Protein AF-A0AA39HJ35-F1 (afdb_monomer)

pLDDT: mean 76.85, std 18.51, range [33.5, 95.75]

Mean predicted aligned error: 12.18 Å

Structure (mmCIF, N/CA/C/O backbone):
data_AF-A0AA39HJ35-F1
#
_entry.id   AF-A0AA39HJ35-F1
#
loop_
_atom_site.group_PDB
_atom_site.id
_atom_site.type_symbol
_atom_site.label_atom_id
_atom_site.label_alt_id
_atom_site.label_comp_id
_atom_site.label_asym_id
_atom_site.label_entity_id
_atom_site.label_seq_id
_atom_site.pdbx_PDB_ins_code
_atom_site.Cartn_x
_atom_site.Cartn_y
_atom_site.Cartn_z
_atom_site.occupancy
_atom_site.B_iso_or_equiv
_atom_site.auth_seq_id
_atom_site.auth_comp_id
_atom_site.auth_asym_id
_atom_site.auth_atom_id
_atom_site.pdbx_PDB_model_num
ATOM 1 N N . MET A 1 1 ? 19.925 15.808 4.173 1.00 46.12 1 MET A N 1
ATOM 2 C CA . MET A 1 1 ? 20.256 14.736 5.146 1.00 46.12 1 MET A CA 1
ATOM 3 C C . MET A 1 1 ? 19.415 14.783 6.433 1.00 46.12 1 MET A C 1
ATOM 5 O O . MET A 1 1 ? 19.258 13.739 7.044 1.00 46.12 1 MET A O 1
ATOM 9 N N . GLY A 1 2 ? 18.834 15.927 6.838 1.00 57.28 2 GLY A N 1
ATOM 10 C CA . GLY A 1 2 ? 18.013 16.017 8.064 1.00 57.28 2 GLY A CA 1
ATOM 11 C C . GLY A 1 2 ? 16.604 15.412 7.968 1.00 57.28 2 GLY A C 1
ATOM 12 O O . GLY A 1 2 ? 16.204 14.682 8.863 1.00 57.28 2 GLY A O 1
ATOM 13 N N . ILE A 1 3 ? 15.878 15.644 6.868 1.00 60.03 3 ILE A N 1
ATOM 14 C CA . ILE A 1 3 ? 14.466 15.223 6.732 1.00 60.03 3 ILE A CA 1
ATOM 15 C C . ILE A 1 3 ? 14.317 13.692 6.699 1.00 60.03 3 ILE A C 1
ATOM 17 O O . ILE A 1 3 ? 13.480 13.158 7.416 1.00 60.03 3 ILE A O 1
ATOM 21 N N . LYS A 1 4 ? 15.189 12.981 5.963 1.00 59.91 4 LYS A N 1
ATOM 22 C CA . LYS A 1 4 ? 15.180 11.504 5.897 1.00 59.91 4 LYS A CA 1
ATOM 23 C C . LYS A 1 4 ? 15.330 10.856 7.277 1.00 59.91 4 LYS A C 1
ATOM 25 O O . LYS A 1 4 ? 14.633 9.905 7.600 1.00 59.91 4 LYS A O 1
ATOM 30 N N . ARG A 1 5 ? 16.249 11.381 8.102 1.00 65.38 5 ARG A N 1
ATOM 31 C CA . ARG A 1 5 ? 16.494 10.865 9.456 1.00 65.38 5 ARG A CA 1
ATOM 32 C C . ARG A 1 5 ? 15.286 11.110 10.358 1.00 65.38 5 ARG A C 1
ATOM 34 O O . ARG A 1 5 ? 14.858 10.181 11.024 1.00 65.38 5 ARG A O 1
ATOM 41 N N . VAL A 1 6 ? 14.728 12.320 10.330 1.00 66.88 6 VAL A N 1
ATOM 42 C CA . VAL A 1 6 ? 13.552 12.676 11.139 1.00 66.88 6 VAL A CA 1
ATOM 43 C C . VAL A 1 6 ? 12.340 11.826 10.758 1.00 66.88 6 VAL A C 1
ATOM 45 O O . VAL A 1 6 ? 11.637 11.347 11.636 1.00 66.88 6 VAL A O 1
ATOM 48 N N . LEU A 1 7 ? 12.105 11.585 9.466 1.00 66.44 7 LEU A N 1
ATOM 49 C CA . LEU A 1 7 ? 10.984 10.752 9.023 1.00 66.44 7 LEU A CA 1
ATOM 50 C C . LEU A 1 7 ? 11.181 9.273 9.367 1.00 66.44 7 LEU A C 1
ATOM 52 O O . LEU A 1 7 ? 10.234 8.641 9.818 1.00 66.44 7 LEU A O 1
ATOM 56 N N . ASN A 1 8 ? 12.400 8.739 9.256 1.00 69.50 8 ASN A N 1
ATOM 57 C CA . ASN A 1 8 ? 12.695 7.384 9.731 1.00 69.50 8 ASN A CA 1
ATOM 58 C C . ASN A 1 8 ? 12.525 7.252 11.252 1.00 69.50 8 ASN A C 1
ATOM 60 O O . ASN A 1 8 ? 12.013 6.238 11.715 1.00 69.50 8 ASN A O 1
ATOM 64 N N . GLU A 1 9 ? 12.916 8.269 12.025 1.00 73.50 9 GLU A N 1
ATOM 65 C CA . GLU A 1 9 ? 12.659 8.316 13.469 1.00 73.50 9 GLU A CA 1
ATOM 66 C C . GLU A 1 9 ? 11.153 8.350 13.760 1.00 73.50 9 GLU A C 1
ATOM 68 O O . GLU A 1 9 ? 10.692 7.607 14.617 1.00 73.50 9 GLU A O 1
ATOM 73 N N . ILE A 1 10 ? 10.367 9.135 13.015 1.00 73.56 10 ILE A N 1
ATOM 74 C CA . ILE A 1 10 ? 8.903 9.182 13.162 1.00 73.56 10 ILE A CA 1
ATOM 75 C C . ILE A 1 10 ? 8.267 7.830 12.824 1.00 73.56 10 ILE A C 1
ATOM 77 O O . ILE A 1 10 ? 7.435 7.352 13.590 1.00 73.56 10 ILE A O 1
ATOM 81 N N . THR A 1 11 ? 8.658 7.188 11.721 1.00 79.19 11 THR A N 1
ATOM 82 C CA . THR A 1 11 ? 8.153 5.855 11.361 1.00 79.19 11 THR A CA 1
ATOM 83 C C . THR A 1 11 ? 8.523 4.820 12.423 1.00 79.19 11 THR A C 1
ATOM 85 O O . THR A 1 11 ? 7.672 4.017 12.796 1.00 79.19 11 THR A O 1
ATOM 88 N N . GLY A 1 12 ? 9.743 4.878 12.969 1.00 79.06 12 GLY A N 1
ATOM 89 C CA . GLY A 1 12 ? 10.160 4.042 14.097 1.00 79.06 12 GLY A CA 1
ATOM 90 C C . GLY A 1 12 ? 9.299 4.271 15.340 1.00 79.06 12 GLY A C 1
ATOM 91 O O . GLY A 1 12 ? 8.754 3.321 15.889 1.00 79.06 12 GLY A O 1
ATOM 92 N N . LEU A 1 13 ? 9.071 5.533 15.718 1.00 82.50 13 LEU A N 1
ATOM 93 C CA . LEU A 1 13 ? 8.209 5.893 16.848 1.00 82.50 13 LEU A CA 1
ATOM 94 C C . LEU A 1 13 ? 6.769 5.396 16.664 1.00 82.50 13 LEU A C 1
ATOM 96 O O . LEU A 1 13 ? 6.171 4.899 17.615 1.00 82.50 13 LEU A O 1
ATOM 100 N N . ILE A 1 14 ? 6.205 5.511 15.456 1.00 84.50 14 ILE A N 1
ATOM 101 C CA . ILE A 1 14 ? 4.858 5.003 15.145 1.00 84.50 14 ILE A CA 1
ATOM 102 C C . ILE A 1 14 ? 4.819 3.474 15.240 1.00 84.50 14 ILE A C 1
ATOM 104 O O . ILE A 1 14 ? 3.832 2.921 15.725 1.00 84.50 14 ILE A O 1
ATOM 108 N N . ASN A 1 15 ? 5.868 2.796 14.774 1.00 83.69 15 ASN A N 1
ATOM 109 C CA . ASN A 1 15 ? 5.954 1.340 14.805 1.00 83.69 15 ASN A CA 1
ATOM 110 C C . ASN A 1 15 ? 6.077 0.798 16.237 1.00 83.69 15 ASN A C 1
ATOM 112 O O . ASN A 1 15 ? 5.429 -0.188 16.574 1.00 83.69 15 ASN A O 1
ATOM 116 N N . ASP A 1 16 ? 6.843 1.485 17.086 1.00 83.75 16 ASP A N 1
ATOM 117 C CA . ASP A 1 16 ? 7.037 1.127 18.496 1.00 83.75 16 ASP A CA 1
ATOM 118 C C . ASP A 1 16 ? 5.848 1.542 19.387 1.00 83.75 16 ASP A C 1
ATOM 120 O O . ASP A 1 16 ? 5.785 1.165 20.558 1.00 83.75 16 ASP A O 1
ATOM 124 N N . SER A 1 17 ? 4.893 2.310 18.846 1.00 86.25 17 SER A N 1
ATOM 125 C CA . SER A 1 17 ? 3.705 2.762 19.575 1.00 86.25 17 SER A CA 1
ATOM 126 C C . SER A 1 17 ? 2.709 1.624 19.799 1.00 86.25 17 SER A C 1
ATOM 128 O O . SER A 1 17 ? 2.310 0.909 18.874 1.00 86.25 17 SER A O 1
ATOM 130 N N . THR A 1 18 ? 2.209 1.525 21.026 1.00 88.12 18 THR A N 1
ATOM 131 C CA . THR A 1 18 ? 1.092 0.647 21.388 1.00 88.12 18 THR A CA 1
ATOM 132 C C . THR A 1 18 ? -0.206 1.052 20.668 1.00 88.12 18 THR A C 1
ATOM 134 O O . THR A 1 18 ? -0.361 2.207 20.255 1.00 88.12 18 THR A O 1
ATOM 137 N N . PRO A 1 19 ? -1.198 0.148 20.540 1.00 87.75 19 PRO A N 1
ATOM 138 C CA . PRO A 1 19 ? -2.502 0.500 19.971 1.00 87.75 19 PRO A CA 1
ATOM 139 C C . PRO A 1 19 ? -3.173 1.697 20.672 1.00 87.75 19 PRO A C 1
ATOM 141 O O . PRO A 1 19 ? -3.753 2.565 20.019 1.00 87.75 19 PRO A O 1
ATOM 144 N N . GLU A 1 20 ? -3.045 1.803 21.997 1.00 89.12 20 GLU A N 1
ATOM 145 C CA . GLU A 1 20 ? -3.576 2.941 22.757 1.00 89.12 20 GLU A CA 1
ATOM 146 C C . GLU A 1 20 ? -2.881 4.255 22.377 1.00 89.12 20 GLU A C 1
ATOM 148 O O . GLU A 1 20 ? -3.544 5.268 22.146 1.00 89.12 20 GLU A O 1
ATOM 153 N N . GLU A 1 21 ? -1.555 4.259 22.244 1.00 91.25 21 GLU A N 1
ATOM 154 C CA . GLU A 1 21 ? -0.804 5.436 21.794 1.00 91.25 21 GLU A CA 1
ATOM 155 C C . GLU A 1 21 ? -1.168 5.826 20.359 1.00 91.25 21 GLU A C 1
ATOM 157 O O . GLU A 1 21 ? -1.312 7.012 20.062 1.00 91.25 21 GLU A O 1
ATOM 162 N N . LYS A 1 22 ? -1.424 4.856 19.475 1.00 91.00 22 LYS A N 1
ATOM 163 C CA . LYS A 1 22 ? -1.886 5.123 18.104 1.00 91.00 22 LYS A CA 1
ATOM 164 C C . LYS A 1 22 ? -3.247 5.814 18.059 1.00 91.00 22 LYS A C 1
ATOM 166 O O . LYS A 1 22 ? -3.446 6.694 17.219 1.00 91.00 22 LYS A O 1
ATOM 171 N N . LEU A 1 23 ? -4.157 5.493 18.979 1.00 92.06 23 LEU A N 1
ATOM 172 C CA . LEU A 1 23 ? -5.408 6.244 19.134 1.00 92.06 23 LEU A CA 1
ATOM 173 C C . LEU A 1 23 ? -5.141 7.697 19.547 1.00 92.06 23 LEU A C 1
ATOM 175 O O . LEU A 1 23 ? -5.703 8.612 18.951 1.00 92.06 23 LEU A O 1
ATOM 179 N N . HIS A 1 24 ? -4.206 7.934 20.471 1.00 93.00 24 HIS A N 1
ATOM 180 C CA . HIS A 1 24 ? -3.805 9.297 20.833 1.00 93.00 24 HIS A CA 1
ATOM 181 C C . HIS A 1 24 ? -3.169 10.046 19.649 1.00 93.00 24 HIS A C 1
ATOM 183 O O . HIS A 1 24 ? -3.432 11.235 19.458 1.00 93.00 24 HIS A O 1
ATOM 189 N N . LEU A 1 25 ? -2.358 9.373 18.825 1.00 92.19 25 LEU A N 1
ATOM 190 C CA . LEU A 1 25 ? -1.803 9.950 17.595 1.00 92.19 25 LEU A CA 1
ATOM 191 C C . LEU A 1 25 ? -2.913 10.314 16.598 1.00 92.19 25 LEU A C 1
ATOM 193 O O . LEU A 1 25 ? -2.875 11.392 15.997 1.00 92.19 25 LEU A O 1
ATOM 197 N N . HIS A 1 26 ? -3.926 9.458 16.450 1.00 93.00 26 HIS A N 1
ATOM 198 C CA . HIS A 1 26 ? -5.112 9.757 15.651 1.00 93.00 26 HIS A CA 1
ATOM 199 C C . HIS A 1 26 ? -5.868 10.983 16.186 1.00 93.00 26 HIS A C 1
ATOM 201 O O . HIS A 1 26 ? -6.172 11.889 15.408 1.00 93.00 26 HIS A O 1
ATOM 207 N N . ASP A 1 27 ? -6.088 11.078 17.498 1.00 93.56 27 ASP A N 1
ATOM 208 C CA . ASP A 1 27 ? -6.760 12.225 18.127 1.00 93.56 27 ASP A CA 1
ATOM 209 C C . ASP A 1 27 ? -5.970 13.530 17.946 1.00 93.56 27 ASP A C 1
ATOM 211 O O . ASP A 1 27 ? -6.536 14.618 17.815 1.00 93.56 27 ASP A O 1
ATOM 215 N N . ARG A 1 28 ? -4.639 13.428 17.851 1.00 93.69 28 ARG A N 1
ATOM 216 C CA . ARG A 1 28 ? -3.730 14.527 17.486 1.00 93.69 28 ARG A CA 1
ATOM 217 C C . ARG A 1 28 ? -3.655 14.791 15.978 1.00 93.69 28 ARG A C 1
ATOM 219 O O . ARG A 1 28 ? -2.853 15.619 15.553 1.00 93.69 28 ARG A O 1
ATOM 226 N N . ARG A 1 29 ? -4.512 14.146 15.180 1.00 93.44 29 ARG A N 1
ATOM 227 C CA . ARG A 1 29 ? -4.628 14.261 13.716 1.00 93.44 29 ARG A CA 1
ATOM 228 C C . ARG A 1 29 ? -3.417 13.762 12.925 1.00 93.44 29 ARG A C 1
ATOM 230 O O . ARG A 1 29 ? -3.316 14.073 11.742 1.00 93.44 29 ARG A O 1
ATOM 237 N N . VAL A 1 30 ? -2.532 12.961 13.521 1.00 91.69 30 VAL A N 1
ATOM 238 C CA . VAL A 1 30 ? -1.341 12.437 12.825 1.00 91.69 30 VAL A CA 1
ATOM 239 C C . VAL A 1 30 ? -1.742 11.588 11.620 1.00 91.69 30 VAL A C 1
ATOM 241 O O . VAL A 1 30 ? -1.240 11.818 10.527 1.00 91.69 30 VAL A O 1
ATOM 244 N N . LEU A 1 31 ? -2.706 10.675 11.783 1.00 93.75 31 LEU A N 1
ATOM 245 C CA . LEU A 1 31 ? -3.190 9.843 10.676 1.00 93.75 31 LEU A CA 1
ATOM 246 C C . LEU A 1 31 ? -3.790 10.677 9.536 1.00 93.75 31 LEU A C 1
ATOM 248 O O . LEU A 1 31 ? -3.521 10.408 8.371 1.00 93.75 31 LEU A O 1
ATOM 252 N N . VAL A 1 32 ? -4.566 11.711 9.874 1.00 94.31 32 VAL A N 1
ATOM 253 C CA . VAL A 1 32 ? -5.156 12.623 8.882 1.00 94.31 32 VAL A CA 1
ATOM 254 C C . VAL A 1 32 ? -4.053 13.322 8.087 1.00 94.31 32 VAL A C 1
ATOM 256 O O . VAL A 1 32 ? -4.106 13.332 6.865 1.00 94.31 32 VAL A O 1
ATOM 259 N N . LEU A 1 33 ? -3.014 13.822 8.765 1.00 93.69 33 LEU A N 1
ATOM 260 C CA . LEU A 1 33 ? -1.867 14.451 8.106 1.00 93.69 33 LEU A CA 1
ATOM 261 C C . LEU A 1 33 ? -1.114 13.478 7.188 1.00 93.69 33 LEU A C 1
ATOM 263 O O . LEU A 1 33 ? -0.728 13.872 6.093 1.00 93.69 33 LEU A O 1
ATOM 267 N N . LEU A 1 34 ? -0.926 12.217 7.594 1.00 93.44 34 LEU A N 1
ATOM 268 C CA . LEU A 1 34 ? -0.321 11.197 6.726 1.00 93.44 34 LEU A CA 1
ATOM 269 C C . LEU A 1 34 ? -1.163 10.984 5.460 1.00 93.44 34 LEU A C 1
ATOM 271 O O . LEU A 1 34 ? -0.631 10.992 4.354 1.00 93.44 34 LEU A O 1
ATOM 275 N N . CYS A 1 35 ? -2.481 10.844 5.606 1.00 94.06 35 CYS A N 1
ATOM 276 C CA . CYS A 1 35 ? -3.399 10.683 4.481 1.00 94.06 35 CYS A CA 1
ATOM 277 C C . CYS A 1 35 ? -3.417 11.903 3.541 1.00 94.06 35 CYS A C 1
ATOM 279 O O . CYS A 1 35 ? -3.436 11.724 2.320 1.00 94.06 35 CYS A O 1
ATOM 281 N N . ASP A 1 36 ? -3.365 13.120 4.086 1.00 92.94 36 ASP A N 1
ATOM 282 C CA . ASP A 1 36 ? -3.286 14.361 3.308 1.00 92.94 36 ASP A CA 1
ATOM 283 C C . ASP A 1 36 ? -1.957 14.440 2.533 1.00 92.94 36 ASP A C 1
ATOM 285 O O . ASP A 1 36 ? -1.951 14.697 1.329 1.00 92.94 36 ASP A O 1
ATOM 289 N N . LEU A 1 37 ? -0.832 14.110 3.179 1.00 92.00 37 LEU A N 1
ATOM 290 C CA . LEU A 1 37 ? 0.486 14.062 2.534 1.00 92.00 37 LEU A CA 1
ATOM 291 C C . LEU A 1 37 ? 0.555 13.015 1.414 1.00 92.00 37 LEU A C 1
ATOM 293 O O . LEU A 1 37 ? 1.187 13.266 0.386 1.00 92.00 37 LEU A O 1
ATOM 297 N N . ILE A 1 38 ? -0.113 11.866 1.568 1.00 92.81 38 ILE A N 1
ATOM 298 C CA . ILE A 1 38 ? -0.248 10.868 0.493 1.00 92.81 38 ILE A CA 1
ATOM 299 C C . ILE A 1 38 ? -0.996 11.467 -0.696 1.00 92.81 38 ILE A C 1
ATOM 301 O O . ILE A 1 38 ? -0.582 11.264 -1.836 1.00 92.81 38 ILE A O 1
ATOM 305 N N . ALA A 1 39 ? -2.075 12.216 -0.462 1.00 91.31 39 ALA A N 1
ATOM 306 C CA . ALA A 1 39 ? -2.821 12.863 -1.538 1.00 91.31 39 ALA A CA 1
ATOM 307 C C . ALA A 1 39 ? -1.987 13.945 -2.251 1.00 91.31 39 ALA A C 1
ATOM 309 O O . ALA A 1 39 ? -2.030 14.052 -3.479 1.00 91.31 39 ALA A O 1
ATOM 310 N N . GLU A 1 40 ? -1.190 14.716 -1.512 1.00 89.69 40 GLU A N 1
ATOM 311 C CA . GLU A 1 40 ? -0.297 15.735 -2.075 1.00 89.69 40 GLU A CA 1
ATOM 312 C C . GLU A 1 40 ? 0.854 15.118 -2.883 1.00 89.69 40 GLU A C 1
ATOM 314 O O . GLU A 1 40 ? 1.103 15.520 -4.022 1.00 89.69 40 GLU A O 1
ATOM 319 N N . CYS A 1 41 ? 1.535 14.109 -2.334 1.00 86.31 41 CYS A N 1
ATOM 320 C CA . CYS A 1 41 ? 2.667 13.453 -2.995 1.00 86.31 41 CYS A CA 1
ATOM 321 C C . CYS A 1 41 ? 2.217 12.548 -4.150 1.00 86.31 41 CYS A C 1
ATOM 323 O O . CYS A 1 41 ? 2.900 12.463 -5.170 1.00 86.31 41 CYS A O 1
ATOM 325 N N . GLY A 1 42 ? 1.057 11.907 -3.997 1.00 78.75 42 GLY A N 1
ATOM 326 C CA . GLY A 1 42 ? 0.430 11.021 -4.973 1.00 78.75 42 GLY A CA 1
ATOM 327 C C . GLY A 1 42 ? -0.465 11.732 -5.986 1.00 78.75 42 GLY A C 1
ATOM 328 O O . GLY A 1 42 ? -1.065 11.062 -6.822 1.00 78.75 42 GLY A O 1
ATOM 329 N N . SER A 1 43 ? -0.578 13.068 -5.939 1.00 74.50 43 SER A N 1
ATOM 330 C CA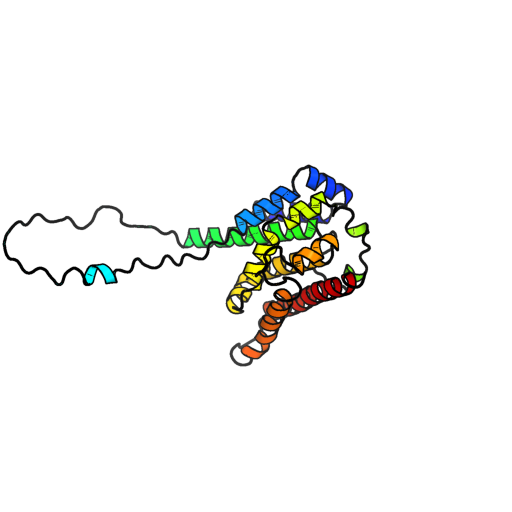 . SER A 1 43 ? -1.327 13.847 -6.929 1.00 74.50 43 SER A CA 1
ATOM 331 C C . SER A 1 43 ? -0.813 13.520 -8.328 1.00 74.50 43 SER A C 1
ATOM 333 O O . SER A 1 43 ? 0.261 13.964 -8.734 1.00 74.50 43 SER A O 1
ATOM 335 N N . PHE A 1 44 ? -1.588 12.709 -9.052 1.00 59.75 44 PHE A N 1
ATOM 336 C CA . PHE A 1 44 ? -1.234 12.181 -10.361 1.00 59.75 44 PHE A CA 1
ATOM 337 C C . PHE A 1 44 ? -1.147 13.329 -11.363 1.00 59.75 44 PHE A C 1
ATOM 339 O O . PHE A 1 44 ? -2.097 13.633 -12.092 1.00 59.75 44 PHE A O 1
ATOM 346 N N . GLN A 1 45 ? 0.020 13.961 -11.461 1.00 49.50 45 GLN A N 1
ATOM 347 C CA . GLN A 1 45 ? 0.429 14.523 -12.730 1.00 49.50 45 GLN A CA 1
ATOM 348 C C . GLN A 1 45 ? 0.465 13.334 -13.685 1.00 49.50 45 GLN A C 1
ATOM 350 O O . GLN A 1 45 ? 1.476 12.646 -13.805 1.00 49.50 45 GLN A O 1
ATOM 355 N N . LYS A 1 46 ? -0.643 13.123 -14.421 1.00 39.38 46 LYS A N 1
ATOM 356 C CA . LYS A 1 46 ? -0.529 12.725 -15.824 1.00 39.38 46 LYS A CA 1
ATOM 357 C C . LYS A 1 46 ? 0.655 13.525 -16.309 1.00 39.38 46 LYS A C 1
ATOM 359 O O . LYS A 1 46 ? 0.588 14.755 -16.261 1.00 39.38 46 LYS A O 1
ATOM 364 N N . GLN A 1 47 ? 1.743 12.855 -16.664 1.00 41.00 47 GLN A N 1
ATOM 365 C CA . GLN A 1 47 ? 2.789 13.497 -17.421 1.00 41.00 47 GLN A CA 1
ATOM 366 C C . GLN A 1 47 ? 2.064 14.136 -18.603 1.00 41.00 47 GLN A C 1
ATOM 368 O O . GLN A 1 47 ? 1.741 13.490 -19.597 1.00 41.00 47 GLN A O 1
ATOM 373 N N . THR A 1 48 ? 1.775 15.428 -18.501 1.00 33.50 48 THR A N 1
ATOM 374 C CA . THR A 1 48 ? 1.842 16.292 -19.647 1.00 33.50 48 THR A CA 1
ATOM 375 C C . THR A 1 48 ? 3.295 16.173 -20.060 1.00 33.50 48 THR A C 1
ATOM 377 O O . THR A 1 48 ? 4.136 16.994 -19.708 1.00 33.50 48 THR A O 1
ATOM 380 N N . VAL A 1 49 ? 3.583 15.137 -20.851 1.00 40.62 49 VAL A N 1
ATOM 381 C CA . VAL A 1 49 ? 4.246 15.373 -22.118 1.00 40.62 49 VAL A CA 1
ATOM 382 C C . VAL A 1 49 ? 3.495 16.572 -22.669 1.00 40.62 49 VAL A C 1
ATOM 384 O O . VAL A 1 49 ? 2.371 16.446 -23.157 1.00 40.62 49 VAL A O 1
ATOM 387 N N . VAL A 1 50 ? 4.025 17.765 -22.400 1.00 40.59 50 VAL A N 1
ATOM 388 C CA . VAL A 1 50 ? 3.575 18.983 -23.045 1.00 40.59 50 VAL A CA 1
ATOM 389 C C . VAL A 1 50 ? 3.775 18.651 -24.507 1.00 40.59 50 VAL A C 1
ATOM 391 O O . VAL A 1 50 ? 4.904 18.626 -24.997 1.00 40.59 50 VAL A O 1
ATOM 394 N N . GLN A 1 51 ? 2.685 18.247 -25.163 1.00 34.88 51 GLN A N 1
ATOM 395 C CA . GLN A 1 51 ? 2.654 18.091 -26.597 1.00 34.88 51 GLN A CA 1
ATOM 396 C C . GLN A 1 51 ? 3.209 19.404 -27.111 1.00 34.88 51 GLN A C 1
ATOM 398 O O . GLN A 1 51 ? 2.671 20.473 -26.806 1.00 34.88 51 GLN A O 1
ATOM 403 N N . GLN A 1 52 ? 4.345 19.313 -27.804 1.00 36.94 52 GLN A N 1
ATOM 404 C CA . GLN A 1 52 ? 4.864 20.409 -28.599 1.00 36.94 52 GLN A CA 1
ATOM 405 C C . GLN A 1 52 ? 3.658 21.070 -29.268 1.00 36.94 52 GLN A C 1
ATOM 407 O O . GLN A 1 52 ? 2.871 20.348 -29.895 1.00 36.94 52 GLN A O 1
ATOM 412 N N . PRO A 1 53 ? 3.453 22.390 -29.129 1.00 36.50 53 PRO A N 1
ATOM 413 C CA . PRO A 1 53 ? 2.439 23.053 -29.923 1.00 36.50 53 PRO A CA 1
ATOM 414 C C . PRO A 1 53 ? 2.747 22.691 -31.372 1.00 36.50 53 PRO A C 1
ATOM 416 O O . PRO A 1 53 ? 3.838 22.996 -31.855 1.00 36.50 53 PRO A O 1
ATOM 419 N N . GLN A 1 54 ? 1.838 21.963 -32.026 1.00 42.22 54 GLN A N 1
ATOM 420 C CA . GLN A 1 54 ? 1.986 21.552 -33.414 1.00 42.22 54 GLN A CA 1
ATOM 421 C C . GLN A 1 54 ? 2.232 22.803 -34.265 1.00 42.22 54 GLN A C 1
ATOM 423 O O . GLN A 1 54 ? 1.312 23.507 -34.676 1.00 42.22 54 GLN A O 1
ATOM 428 N N . GLU A 1 55 ? 3.498 23.064 -34.583 1.00 44.25 55 GLU A N 1
ATOM 429 C CA . GLU A 1 55 ? 3.919 24.127 -35.499 1.00 44.25 55 GLU A CA 1
ATOM 430 C C . GLU A 1 55 ? 3.463 23.844 -36.950 1.00 44.25 55 GLU A C 1
ATOM 432 O O . GLU A 1 55 ? 3.616 24.667 -37.855 1.00 44.25 55 GLU A O 1
ATOM 437 N N . ASN A 1 56 ? 2.815 22.698 -37.180 1.00 41.59 56 ASN A N 1
ATOM 438 C CA . ASN A 1 56 ? 2.287 22.293 -38.476 1.00 41.59 56 ASN A CA 1
ATOM 439 C C . ASN A 1 56 ? 1.035 23.066 -38.921 1.00 41.59 56 ASN A C 1
ATOM 441 O O . ASN A 1 56 ? 0.811 23.170 -40.130 1.00 41.59 56 ASN A O 1
ATOM 445 N N . ASP A 1 57 ? 0.280 23.702 -38.018 1.00 43.28 57 ASP A N 1
ATOM 446 C CA . ASP A 1 57 ? -0.935 24.435 -38.421 1.00 43.28 57 ASP A CA 1
ATOM 447 C C . ASP A 1 57 ? -0.662 25.849 -38.959 1.00 43.28 57 ASP A C 1
ATOM 449 O O . ASP A 1 57 ? -1.444 26.409 -39.733 1.00 43.28 57 ASP A O 1
ATOM 453 N N . ARG A 1 58 ? 0.507 26.432 -38.655 1.00 45.56 58 ARG A N 1
ATOM 454 C CA . ARG A 1 58 ? 0.875 27.762 -39.176 1.00 45.56 58 ARG A CA 1
ATOM 455 C C . ARG A 1 58 ? 1.403 27.727 -40.610 1.00 45.56 58 ARG A C 1
ATOM 457 O O . ARG A 1 58 ? 1.363 28.752 -41.294 1.00 45.56 58 ARG A O 1
ATOM 464 N N . ARG A 1 59 ? 1.844 26.566 -41.110 1.00 46.22 59 ARG A N 1
ATOM 465 C CA . ARG A 1 59 ? 2.332 26.425 -42.496 1.00 46.22 59 ARG A CA 1
ATOM 466 C C . ARG A 1 59 ? 1.207 26.271 -43.523 1.00 46.22 59 ARG A C 1
ATOM 468 O O . ARG A 1 59 ? 1.397 26.669 -44.672 1.00 46.22 59 ARG A O 1
ATOM 475 N N . ARG A 1 60 ? 0.022 25.781 -43.136 1.00 45.41 60 ARG A N 1
ATOM 476 C CA . ARG A 1 60 ? -1.114 25.622 -44.068 1.00 45.41 60 ARG A CA 1
ATOM 477 C C . ARG A 1 60 ? -1.860 26.919 -44.375 1.00 45.41 60 ARG A C 1
ATOM 479 O O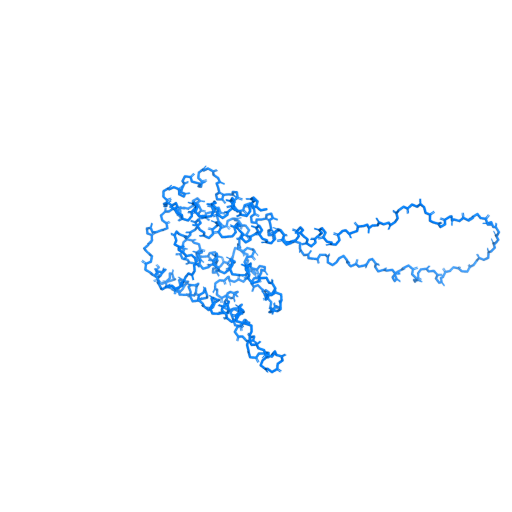 . ARG A 1 60 ? -2.398 27.055 -45.470 1.00 45.41 60 ARG A O 1
ATOM 486 N N . ARG A 1 61 ? -1.833 27.911 -43.479 1.00 42.19 61 ARG A N 1
ATOM 487 C CA . ARG A 1 61 ? -2.575 29.173 -43.670 1.00 42.19 61 ARG A CA 1
ATOM 488 C C . ARG A 1 61 ? -1.867 30.208 -44.555 1.00 42.19 61 ARG A C 1
ATOM 490 O O . ARG A 1 61 ? -2.445 31.243 -44.858 1.00 42.19 61 ARG A O 1
ATOM 497 N N . ARG A 1 62 ? -0.630 29.943 -44.994 1.00 43.66 62 ARG A N 1
ATOM 498 C CA . ARG A 1 62 ? 0.193 30.906 -45.752 1.00 43.66 62 ARG A CA 1
ATOM 499 C C . ARG A 1 62 ? 0.203 30.710 -47.272 1.00 43.66 62 ARG A C 1
ATOM 501 O O . ARG A 1 62 ? 0.911 31.436 -47.958 1.00 43.66 62 ARG A O 1
ATOM 508 N N . ARG A 1 63 ? -0.561 29.751 -47.809 1.00 44.12 63 ARG A N 1
ATOM 509 C CA . ARG A 1 63 ? -0.552 29.426 -49.250 1.00 44.12 63 ARG A CA 1
ATOM 510 C C . ARG A 1 63 ? -1.700 30.011 -50.074 1.00 44.12 63 ARG A C 1
ATOM 512 O O . ARG A 1 63 ? -1.739 29.746 -51.266 1.00 44.12 63 ARG A O 1
ATOM 519 N N . ASN A 1 64 ? -2.591 30.815 -49.488 1.00 43.28 64 ASN A N 1
ATOM 520 C CA . ASN A 1 64 ? -3.743 31.347 -50.220 1.00 43.28 64 ASN A CA 1
ATOM 521 C C . ASN A 1 64 ? -4.008 32.830 -49.919 1.00 43.28 64 ASN A C 1
ATOM 523 O O . ASN A 1 64 ? -4.961 33.177 -49.232 1.00 43.28 64 ASN A O 1
ATOM 527 N N . SER A 1 65 ? -3.139 33.705 -50.426 1.00 41.75 65 SER A N 1
ATOM 528 C CA . SER A 1 65 ? -3.456 35.120 -50.662 1.00 41.75 65 SER A CA 1
ATOM 529 C C . SER A 1 65 ? -2.419 35.711 -51.622 1.00 41.75 65 SER A C 1
ATOM 531 O O . SER A 1 65 ? -1.341 36.136 -51.206 1.00 41.75 65 SER A O 1
ATOM 533 N N . GLY A 1 66 ? -2.722 35.676 -52.921 1.00 37.12 66 GLY A N 1
ATOM 534 C CA . GLY A 1 66 ? -2.026 36.485 -53.919 1.00 37.12 66 GLY A CA 1
ATOM 535 C C . GLY A 1 66 ? -2.483 37.944 -53.828 1.00 37.12 66 GLY A C 1
ATOM 536 O O . GLY A 1 66 ? -3.669 38.196 -53.632 1.00 37.12 66 GLY A O 1
ATOM 537 N N . GLY A 1 67 ? -1.550 38.891 -53.959 1.00 34.34 67 GLY A N 1
ATOM 538 C CA . GLY A 1 67 ? -1.857 40.326 -53.971 1.00 34.34 67 GLY A CA 1
ATOM 539 C C . GLY A 1 67 ? -0.671 41.226 -53.609 1.00 34.34 67 GLY A C 1
ATOM 540 O O . GLY A 1 67 ? -0.481 41.570 -52.454 1.00 34.34 67 GLY A O 1
ATOM 541 N N . GLN A 1 68 ? 0.122 41.533 -54.633 1.00 37.75 68 GLN A N 1
ATOM 542 C CA . GLN A 1 68 ? 1.073 42.633 -54.870 1.00 37.75 68 GLN A CA 1
ATOM 543 C C . GLN A 1 68 ? 1.260 43.816 -53.872 1.00 37.75 68 GLN A C 1
ATOM 545 O O . GLN A 1 68 ? 0.307 44.411 -53.384 1.00 37.75 68 GLN A O 1
ATOM 550 N N . SER A 1 69 ? 2.538 44.247 -53.812 1.00 34.59 69 SER A N 1
ATOM 551 C CA . SER A 1 69 ? 3.069 45.635 -53.758 1.00 34.59 69 SER A CA 1
ATOM 552 C C . SER A 1 69 ? 3.586 46.252 -52.442 1.00 34.59 69 SER A C 1
ATOM 554 O O . SER A 1 69 ? 2.839 46.784 -51.635 1.00 34.59 69 SER A O 1
ATOM 556 N N . ALA A 1 70 ? 4.925 46.348 -52.413 1.00 39.56 70 ALA A N 1
ATOM 557 C CA . ALA A 1 70 ? 5.748 47.540 -52.142 1.00 39.56 70 ALA A CA 1
ATOM 558 C C . ALA A 1 70 ? 6.147 47.960 -50.703 1.00 39.56 70 ALA A C 1
ATOM 560 O O . ALA A 1 70 ? 5.362 48.455 -49.909 1.00 39.56 70 ALA A O 1
ATOM 561 N N . ILE A 1 71 ? 7.475 47.881 -50.508 1.00 43.22 71 ILE A N 1
ATOM 562 C CA . ILE A 1 71 ? 8.403 48.893 -49.963 1.00 43.22 71 ILE A CA 1
ATOM 563 C C . ILE A 1 71 ? 8.143 49.395 -48.536 1.00 43.22 71 ILE A C 1
ATOM 565 O O . ILE A 1 71 ? 7.324 50.267 -48.270 1.00 43.22 71 ILE A O 1
ATOM 569 N N . GLY A 1 72 ? 9.009 48.931 -47.637 1.00 41.69 72 GLY A N 1
ATOM 570 C CA . GLY A 1 72 ? 9.209 49.500 -46.314 1.00 41.69 72 GLY A CA 1
ATOM 571 C C . GLY A 1 72 ? 10.141 48.620 -45.497 1.00 41.69 72 GLY A C 1
ATOM 572 O O . GLY A 1 72 ? 9.687 47.865 -44.642 1.00 41.69 72 GLY A O 1
ATOM 573 N N . GLN A 1 73 ? 11.449 48.688 -45.765 1.00 52.34 73 GLN A N 1
ATOM 574 C CA . GLN A 1 73 ? 12.436 48.172 -44.822 1.00 52.34 73 GLN A CA 1
ATOM 575 C C . GLN A 1 73 ? 12.313 48.946 -43.504 1.00 52.34 73 GLN A C 1
ATOM 577 O O . GLN A 1 73 ? 12.786 50.070 -43.375 1.00 52.34 73 GLN A O 1
ATOM 582 N N . LYS A 1 74 ? 11.692 48.319 -42.509 1.00 46.78 74 LYS A N 1
ATOM 583 C CA . LYS A 1 74 ? 11.976 48.555 -41.095 1.00 46.78 74 LYS A CA 1
ATOM 584 C C . LYS A 1 74 ? 12.259 47.191 -40.495 1.00 46.78 74 LYS A C 1
ATOM 586 O O . LYS A 1 74 ? 11.362 46.364 -40.359 1.00 46.78 74 LYS A O 1
ATOM 591 N N . GLY A 1 75 ? 13.544 46.938 -40.254 1.00 46.00 75 GLY A N 1
ATOM 592 C CA . GLY A 1 75 ? 14.025 45.699 -39.667 1.00 46.00 75 GLY A CA 1
ATOM 593 C C . GLY A 1 75 ? 13.280 45.398 -38.372 1.00 46.00 75 GLY A C 1
ATOM 594 O O . GLY A 1 75 ? 13.261 46.213 -37.453 1.00 46.00 75 GLY A O 1
ATOM 595 N N . VAL A 1 76 ? 12.667 44.221 -38.306 1.00 48.25 76 VAL A N 1
ATOM 596 C CA . VAL A 1 76 ? 12.244 43.642 -37.034 1.00 48.25 76 VAL A CA 1
ATOM 597 C C . VAL A 1 76 ? 13.506 43.030 -36.444 1.00 48.25 76 VAL A C 1
ATOM 599 O O . VAL A 1 76 ? 14.034 42.054 -36.975 1.00 48.25 76 VAL A O 1
ATOM 602 N N . GLY A 1 77 ? 14.050 43.695 -35.425 1.00 46.00 77 GLY A N 1
ATOM 603 C CA . GLY A 1 77 ? 15.270 43.291 -34.741 1.00 46.00 77 GLY A CA 1
ATOM 604 C C . GLY A 1 77 ? 15.174 41.848 -34.259 1.00 46.00 77 GLY A C 1
ATOM 605 O O . GLY A 1 77 ? 1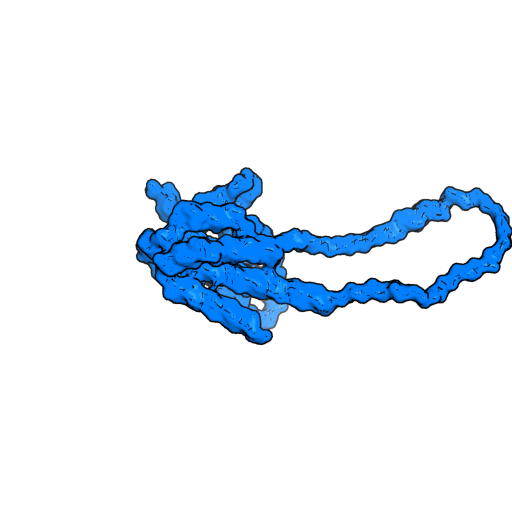4.314 41.499 -33.453 1.00 46.00 77 GLY A O 1
ATOM 606 N N . TYR A 1 78 ? 16.071 41.011 -34.769 1.00 57.00 78 TYR A N 1
ATOM 607 C CA . TYR A 1 78 ? 16.368 39.722 -34.174 1.00 57.00 78 TYR A CA 1
ATOM 608 C C . TYR A 1 78 ? 17.212 39.951 -32.915 1.00 57.00 78 TYR A C 1
ATOM 610 O O . TYR A 1 78 ? 18.284 40.548 -32.982 1.00 57.00 78 TYR A O 1
ATOM 618 N N . GLY A 1 79 ? 16.745 39.416 -31.788 1.00 54.12 79 GLY A N 1
ATOM 619 C CA . GLY A 1 79 ? 17.567 39.163 -30.606 1.00 54.12 79 GLY A CA 1
ATOM 620 C C . GLY A 1 79 ? 17.650 40.316 -29.607 1.00 54.12 79 GLY A C 1
ATOM 621 O O . GLY A 1 79 ? 17.617 41.482 -29.977 1.00 54.12 79 GLY A O 1
ATOM 622 N N . HIS A 1 80 ? 17.829 39.939 -28.338 1.00 52.28 80 HIS A N 1
ATOM 623 C CA . HIS A 1 80 ? 17.940 40.758 -27.113 1.00 52.28 80 HIS A CA 1
ATOM 624 C C . HIS A 1 80 ? 16.685 40.892 -26.234 1.00 52.28 80 HIS A C 1
ATOM 626 O O . HIS A 1 80 ? 16.603 41.782 -25.396 1.00 52.28 80 HIS A O 1
ATOM 632 N N . GLY A 1 81 ? 15.764 39.930 -26.308 1.00 48.25 81 GLY A N 1
ATOM 633 C CA . GLY A 1 81 ? 14.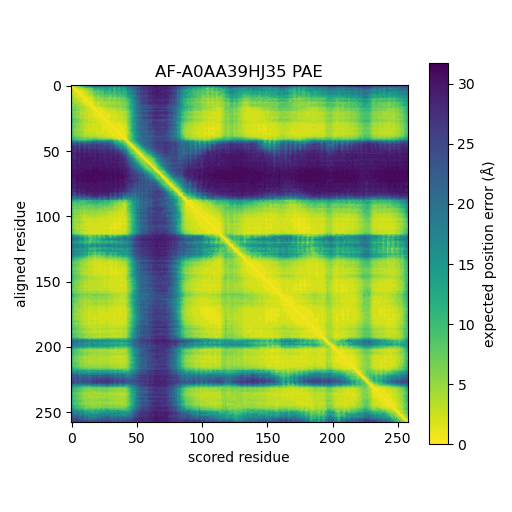906 39.574 -25.173 1.00 48.25 81 GLY A CA 1
ATOM 634 C C . GLY A 1 81 ? 15.091 38.093 -24.865 1.00 48.25 81 GLY A C 1
ATOM 635 O O . GLY A 1 81 ? 14.911 37.265 -25.755 1.00 48.25 81 GLY A O 1
ATOM 636 N N . SER A 1 82 ? 15.513 37.762 -23.644 1.00 53.88 82 SER A N 1
ATOM 637 C CA . SER A 1 82 ? 15.771 36.392 -23.184 1.00 53.88 82 SER A CA 1
ATOM 638 C C . SER A 1 82 ? 14.604 35.451 -23.514 1.00 53.88 82 SER A C 1
ATOM 640 O O . SER A 1 82 ? 13.604 35.405 -22.809 1.00 53.88 82 SER A O 1
ATOM 642 N N . THR A 1 83 ? 14.752 34.663 -24.578 1.00 48.62 83 THR A N 1
ATOM 643 C CA . THR A 1 83 ? 13.907 33.498 -24.902 1.00 48.62 83 THR A CA 1
ATOM 644 C C . THR A 1 83 ? 14.491 32.222 -24.302 1.00 48.62 83 THR A C 1
ATOM 646 O O . THR A 1 83 ? 14.163 31.113 -24.713 1.00 48.62 83 THR A O 1
ATOM 649 N N . ARG A 1 84 ? 15.355 32.352 -23.288 1.00 45.72 84 ARG A N 1
ATOM 650 C CA . ARG A 1 84 ? 15.718 31.228 -22.432 1.00 45.72 84 ARG A CA 1
ATOM 651 C C . ARG A 1 84 ? 14.534 30.935 -21.519 1.00 45.72 84 ARG A C 1
ATOM 653 O O . ARG A 1 84 ? 14.529 31.316 -20.353 1.00 45.72 84 ARG A O 1
ATOM 660 N N . SER A 1 85 ? 13.544 30.222 -22.051 1.00 53.75 85 SER A N 1
ATOM 661 C CA . SER A 1 85 ? 12.741 29.324 -21.230 1.00 53.75 85 SER A CA 1
ATOM 662 C C . SER A 1 85 ? 13.715 28.274 -20.687 1.00 53.75 85 SER A C 1
ATOM 664 O O . SER A 1 85 ? 13.973 27.247 -21.308 1.00 53.75 85 SER A O 1
ATOM 666 N N . ARG A 1 86 ? 14.396 28.625 -19.591 1.00 54.47 86 ARG A N 1
ATOM 667 C CA . ARG A 1 86 ? 15.232 27.722 -18.805 1.00 54.47 86 ARG A CA 1
ATOM 668 C C . ARG A 1 86 ? 14.267 26.815 -18.054 1.00 54.47 86 ARG A C 1
ATOM 670 O O . ARG A 1 86 ? 13.974 27.045 -16.887 1.00 54.47 86 ARG A O 1
ATOM 677 N N . TRP A 1 87 ? 13.714 25.840 -18.769 1.00 66.00 87 TRP A N 1
ATOM 678 C CA . TRP A 1 87 ? 13.218 24.634 -18.132 1.00 66.00 87 TRP A CA 1
ATOM 679 C C . TRP A 1 87 ? 14.427 23.998 -17.470 1.00 66.00 87 TRP A C 1
ATOM 681 O O . TRP A 1 87 ? 15.331 23.507 -18.145 1.00 66.00 87 TRP A O 1
ATOM 691 N N . ASP A 1 88 ? 14.494 24.140 -16.156 1.00 76.94 88 ASP A N 1
ATOM 692 C CA . ASP A 1 88 ? 15.529 23.520 -15.353 1.00 76.94 88 ASP A CA 1
ATOM 693 C C . ASP A 1 88 ? 15.153 22.046 -15.199 1.00 76.94 88 ASP A C 1
ATOM 695 O O . ASP A 1 88 ? 14.421 21.659 -14.289 1.00 76.94 88 ASP A O 1
ATOM 699 N N . ILE A 1 89 ? 15.535 21.255 -16.207 1.00 79.94 89 ILE A N 1
ATOM 700 C CA . ILE A 1 89 ? 15.245 19.820 -16.274 1.00 79.94 89 ILE A CA 1
ATOM 701 C C . ILE A 1 89 ? 15.831 19.129 -15.041 1.00 79.94 89 ILE A C 1
ATOM 703 O O . ILE A 1 89 ? 15.173 18.269 -14.469 1.00 79.94 89 ILE A O 1
ATOM 707 N N . GLU A 1 90 ? 17.023 19.541 -14.607 1.00 81.69 90 GLU A N 1
ATOM 708 C CA . GLU A 1 90 ? 17.691 18.997 -13.423 1.00 81.69 90 GLU A CA 1
ATOM 709 C C . GLU A 1 90 ? 16.856 19.253 -12.171 1.00 81.69 90 GLU A C 1
ATOM 711 O O . GLU A 1 90 ? 16.520 18.303 -11.464 1.00 81.69 90 GLU A O 1
ATOM 716 N N . ARG A 1 91 ? 16.408 20.497 -11.960 1.00 82.06 91 ARG A N 1
ATOM 717 C CA . ARG A 1 91 ? 15.531 20.820 -10.828 1.00 82.06 91 ARG A CA 1
ATOM 718 C C . ARG A 1 91 ? 14.206 20.059 -10.880 1.00 82.06 91 ARG A C 1
ATOM 720 O O . ARG A 1 91 ? 13.735 19.583 -9.855 1.00 82.06 91 ARG A O 1
ATOM 727 N N . ALA A 1 92 ? 13.606 19.910 -12.060 1.00 82.06 92 ALA A N 1
ATOM 728 C CA . ALA A 1 92 ? 12.357 19.162 -12.213 1.00 82.06 92 ALA A CA 1
ATOM 729 C C . ALA A 1 92 ? 12.526 17.659 -11.916 1.00 82.06 92 ALA A C 1
ATOM 731 O O . ALA A 1 92 ? 11.633 17.040 -11.337 1.00 82.06 92 ALA A O 1
ATOM 732 N N . VAL A 1 93 ? 13.664 17.071 -12.301 1.00 83.56 93 VAL A N 1
ATOM 733 C CA . VAL A 1 93 ? 14.008 15.678 -11.982 1.00 83.56 93 VAL A CA 1
ATOM 734 C C . VAL A 1 93 ? 14.268 15.520 -10.484 1.00 83.56 93 VAL A C 1
ATOM 736 O O . VAL A 1 93 ? 13.726 14.599 -9.878 1.00 83.56 93 VAL A O 1
ATOM 739 N N . GLU A 1 94 ? 15.023 16.431 -9.870 1.00 84.06 94 GLU A N 1
ATOM 740 C CA . GLU A 1 94 ? 15.299 16.414 -8.430 1.00 84.06 94 GLU A CA 1
ATOM 741 C C . GLU A 1 94 ? 14.010 16.554 -7.604 1.00 84.06 94 GLU A C 1
ATOM 743 O O . GLU A 1 94 ? 13.777 15.770 -6.686 1.00 84.06 94 GLU A O 1
ATOM 748 N N . GLU A 1 95 ? 13.119 17.478 -7.978 1.00 85.81 95 GLU A N 1
ATOM 749 C CA . GLU A 1 95 ? 11.803 17.637 -7.347 1.00 85.81 95 GLU A CA 1
ATOM 750 C C . GLU A 1 95 ? 10.934 16.375 -7.492 1.00 85.81 95 GLU A C 1
ATOM 752 O O . GLU A 1 95 ? 10.221 16.011 -6.553 1.00 85.81 95 GLU A O 1
ATOM 757 N N . ARG A 1 96 ? 10.989 15.684 -8.643 1.00 85.12 96 ARG A N 1
ATOM 758 C CA . ARG A 1 96 ? 10.270 14.416 -8.851 1.00 85.12 96 ARG A CA 1
ATOM 759 C C . ARG A 1 96 ? 10.812 13.315 -7.940 1.00 85.12 96 ARG A C 1
ATOM 761 O O . ARG A 1 96 ? 10.015 12.662 -7.273 1.00 85.12 96 ARG A O 1
ATOM 768 N N . LEU A 1 97 ? 12.132 13.127 -7.900 1.00 87.00 97 LEU A N 1
ATOM 769 C CA . LEU A 1 97 ? 12.773 12.107 -7.064 1.00 87.00 97 LEU A CA 1
ATOM 770 C C . LEU A 1 97 ? 12.523 12.367 -5.574 1.00 87.00 97 LEU A C 1
ATOM 772 O O . LEU A 1 97 ? 12.184 11.447 -4.838 1.00 87.00 97 LEU A O 1
ATOM 776 N N . ALA A 1 98 ? 12.608 13.626 -5.136 1.00 87.19 98 ALA A N 1
ATOM 777 C CA . ALA A 1 98 ? 12.313 13.999 -3.755 1.00 87.19 98 ALA A CA 1
ATOM 778 C C . ALA A 1 98 ? 10.842 13.746 -3.380 1.00 87.19 98 ALA A C 1
ATOM 780 O O . ALA A 1 98 ? 10.556 13.335 -2.257 1.00 87.19 98 ALA A O 1
ATOM 781 N N . ARG A 1 99 ? 9.901 13.976 -4.308 1.00 89.06 99 ARG A N 1
ATOM 782 C CA . ARG A 1 99 ? 8.473 13.697 -4.087 1.00 89.06 99 ARG A CA 1
ATOM 783 C C . ARG A 1 99 ? 8.195 12.202 -3.980 1.00 89.06 99 ARG A C 1
ATOM 785 O O . ARG A 1 99 ? 7.433 11.798 -3.110 1.00 89.06 99 ARG A O 1
ATOM 792 N N . GLU A 1 100 ? 8.798 11.405 -4.854 1.00 91.25 100 GLU A N 1
ATOM 793 C CA . GLU A 1 100 ? 8.687 9.946 -4.808 1.00 91.25 100 GLU A CA 1
ATOM 794 C C . GLU A 1 100 ? 9.237 9.391 -3.496 1.00 91.25 100 GLU A C 1
ATOM 796 O O . GLU A 1 100 ? 8.574 8.607 -2.823 1.00 91.25 100 GLU A O 1
ATOM 801 N N . GLU A 1 101 ? 10.403 9.875 -3.079 1.00 90.44 101 GLU A N 1
ATOM 802 C CA . GLU A 1 101 ? 10.993 9.485 -1.808 1.00 90.44 101 GLU A CA 1
ATOM 803 C C . GLU A 1 101 ? 10.101 9.870 -0.618 1.00 90.44 101 GLU A C 1
ATOM 805 O O . GLU A 1 101 ? 9.895 9.078 0.304 1.00 90.44 101 GLU A O 1
ATOM 810 N N . HIS A 1 102 ? 9.502 11.063 -0.664 1.00 89.81 102 HIS A N 1
ATOM 811 C CA . HIS A 1 102 ? 8.546 11.485 0.351 1.00 89.81 102 HIS A CA 1
ATOM 812 C C . HIS A 1 102 ? 7.314 10.582 0.395 1.00 89.81 102 HIS A C 1
ATOM 814 O O . HIS A 1 102 ? 6.880 10.195 1.479 1.00 89.81 102 HIS A O 1
ATOM 820 N N . LEU A 1 103 ? 6.795 10.187 -0.767 1.00 92.88 103 LEU A N 1
ATOM 821 C CA . LEU A 1 103 ? 5.675 9.262 -0.847 1.00 92.88 103 LEU A CA 1
ATOM 822 C C . LEU A 1 103 ? 6.010 7.913 -0.198 1.00 92.88 103 LEU A C 1
ATOM 824 O O . LEU A 1 103 ? 5.201 7.413 0.580 1.00 92.88 103 LEU A O 1
ATOM 828 N N . ILE A 1 104 ? 7.204 7.366 -0.449 1.00 92.81 104 ILE A N 1
ATOM 829 C CA . ILE A 1 104 ? 7.678 6.121 0.180 1.00 92.81 104 ILE A CA 1
ATOM 830 C C . ILE A 1 104 ? 7.662 6.246 1.707 1.00 92.81 104 ILE A C 1
ATOM 832 O O . ILE A 1 104 ? 7.124 5.380 2.395 1.00 92.81 104 ILE A O 1
ATOM 836 N N . TRP A 1 105 ? 8.199 7.335 2.262 1.00 90.69 105 TRP A N 1
ATOM 837 C CA . TRP A 1 105 ? 8.227 7.517 3.718 1.00 90.69 105 TRP A CA 1
ATOM 838 C C . TRP A 1 105 ? 6.840 7.611 4.336 1.00 90.69 105 TRP A C 1
ATOM 840 O O . TRP A 1 105 ? 6.601 7.018 5.387 1.00 90.69 105 TRP A O 1
ATOM 850 N N . VAL A 1 106 ? 5.929 8.348 3.701 1.00 92.38 106 VAL A N 1
ATOM 851 C CA . VAL A 1 106 ? 4.572 8.518 4.227 1.00 92.38 106 VAL A CA 1
ATOM 852 C C . VAL A 1 106 ? 3.776 7.216 4.102 1.00 92.38 106 VAL A C 1
ATOM 854 O O . VAL A 1 106 ? 3.038 6.878 5.027 1.00 92.38 106 VAL A O 1
ATOM 857 N N . LEU A 1 107 ? 3.970 6.442 3.027 1.00 94.06 107 LEU A N 1
ATOM 858 C CA . LEU A 1 107 ? 3.417 5.089 2.902 1.00 94.06 107 LEU A CA 1
ATOM 859 C C . LEU A 1 107 ? 3.933 4.177 4.015 1.00 94.06 107 LEU A C 1
ATOM 861 O O . LEU A 1 107 ? 3.131 3.537 4.684 1.00 94.06 107 LEU A O 1
ATOM 865 N N . ASN A 1 108 ? 5.237 4.184 4.290 1.00 92.00 108 ASN A N 1
ATOM 866 C CA . ASN A 1 108 ? 5.819 3.379 5.365 1.00 92.00 108 ASN A CA 1
ATOM 867 C C . ASN A 1 108 ? 5.299 3.797 6.748 1.00 92.00 108 ASN A C 1
ATOM 869 O O . ASN A 1 108 ? 4.999 2.939 7.574 1.00 92.00 108 ASN A O 1
ATOM 873 N N . ALA A 1 109 ? 5.131 5.099 6.998 1.00 91.44 109 ALA A N 1
ATOM 874 C CA . ALA A 1 109 ? 4.525 5.603 8.230 1.00 91.44 109 ALA A CA 1
ATOM 875 C C . ALA A 1 109 ? 3.049 5.188 8.362 1.00 91.44 109 ALA A C 1
ATOM 877 O O . ALA A 1 109 ? 2.610 4.813 9.450 1.00 91.44 109 ALA A O 1
ATOM 878 N N . LEU A 1 110 ? 2.285 5.207 7.263 1.00 93.56 110 LEU A N 1
ATOM 879 C CA . LEU A 1 110 ? 0.909 4.709 7.238 1.00 93.56 110 LEU A CA 1
ATOM 880 C C . LEU A 1 110 ? 0.860 3.194 7.485 1.00 93.56 110 LEU A C 1
ATOM 882 O O . LEU A 1 110 ? 0.057 2.741 8.298 1.00 93.56 110 LEU A O 1
ATOM 886 N N . THR A 1 111 ? 1.728 2.419 6.832 1.00 92.69 111 THR A N 1
ATOM 887 C CA . THR A 1 111 ? 1.865 0.972 7.045 1.00 92.69 111 THR A CA 1
ATOM 888 C C . THR A 1 111 ? 2.173 0.678 8.510 1.00 92.69 111 THR A C 1
ATOM 890 O O . THR A 1 111 ? 1.455 -0.106 9.123 1.00 92.69 111 THR A O 1
ATOM 893 N N . ALA A 1 112 ? 3.157 1.367 9.098 1.00 89.94 112 ALA A N 1
ATOM 894 C CA . ALA A 1 112 ? 3.510 1.236 10.510 1.00 89.94 112 ALA A CA 1
ATOM 895 C C . ALA A 1 112 ? 2.356 1.635 11.438 1.00 89.94 112 ALA A C 1
ATOM 897 O O . ALA A 1 112 ? 2.177 1.031 12.491 1.00 89.94 112 ALA A O 1
ATOM 898 N N . PHE A 1 113 ? 1.539 2.629 11.069 1.00 92.00 113 PHE A N 1
ATOM 899 C CA . PHE A 1 113 ? 0.348 2.987 11.839 1.00 92.00 113 PHE A CA 1
ATOM 900 C C . PHE A 1 113 ? -0.694 1.860 11.801 1.00 92.00 113 PHE A C 1
ATOM 902 O O . PHE A 1 113 ? -1.173 1.429 12.851 1.00 92.00 113 PHE A O 1
ATOM 909 N N . ILE A 1 114 ? -1.010 1.344 10.611 1.00 91.50 114 ILE A N 1
ATOM 910 C CA . ILE A 1 114 ? -2.017 0.292 10.400 1.00 91.50 114 ILE A CA 1
ATOM 911 C C . ILE A 1 114 ? -1.582 -1.030 11.044 1.00 91.50 114 ILE A C 1
ATOM 913 O O . ILE A 1 114 ? -2.375 -1.674 11.730 1.00 91.50 114 ILE A O 1
ATOM 917 N N . PHE A 1 115 ? -0.323 -1.420 10.857 1.00 85.12 115 PHE A N 1
ATOM 918 C CA . PHE A 1 115 ? 0.212 -2.726 11.214 1.00 85.12 115 PHE A CA 1
ATOM 919 C C . PHE A 1 115 ? 1.357 -2.565 12.220 1.00 85.12 115 PHE A C 1
ATOM 921 O O . PHE A 1 115 ? 2.422 -2.064 11.887 1.00 85.12 115 PHE A O 1
ATOM 928 N N . CYS A 1 116 ? 1.125 -2.970 13.473 1.00 66.38 116 CYS A N 1
ATOM 929 C CA . CYS A 1 116 ? 2.063 -2.816 14.600 1.00 66.38 116 CYS A CA 1
ATOM 930 C C . CYS A 1 116 ? 3.230 -3.826 14.601 1.00 66.38 116 CYS A C 1
ATOM 932 O O . CYS A 1 116 ? 3.854 -4.036 15.637 1.00 66.38 116 CYS A O 1
ATOM 934 N N . ALA A 1 117 ? 3.463 -4.529 13.496 1.00 63.38 117 ALA A N 1
ATOM 935 C CA . ALA A 1 117 ? 4.505 -5.542 13.374 1.00 63.38 117 ALA A CA 1
ATOM 936 C C . ALA A 1 117 ? 5.394 -5.220 12.171 1.00 63.38 117 ALA A C 1
ATOM 938 O O . ALA A 1 117 ? 5.045 -4.382 11.342 1.00 63.38 117 ALA A O 1
ATOM 939 N N . ASN A 1 118 ? 6.556 -5.872 12.079 1.00 62.66 118 ASN A N 1
ATOM 940 C CA . ASN A 1 118 ? 7.484 -5.612 10.984 1.00 62.66 118 ASN A CA 1
ATOM 941 C C . ASN A 1 118 ? 6.782 -5.872 9.624 1.00 62.66 118 ASN A C 1
ATOM 943 O O . ASN A 1 118 ? 6.334 -7.002 9.392 1.00 62.66 118 ASN A O 1
ATOM 947 N N . PRO A 1 119 ? 6.677 -4.861 8.734 1.00 60.28 119 PRO A N 1
ATOM 948 C CA . PRO A 1 119 ? 6.038 -4.989 7.424 1.00 60.28 119 PRO A CA 1
ATOM 949 C C . PRO A 1 119 ? 6.836 -5.852 6.441 1.00 60.28 119 PRO A C 1
ATOM 951 O O . PRO A 1 119 ? 6.408 -6.028 5.307 1.00 60.28 119 PRO A O 1
ATOM 954 N N . ASP A 1 120 ? 7.962 -6.433 6.852 1.00 62.66 120 ASP A N 1
ATOM 955 C CA . ASP A 1 120 ? 8.718 -7.361 6.018 1.00 62.66 120 ASP A CA 1
ATOM 956 C C . ASP A 1 120 ? 7.936 -8.653 5.686 1.00 62.66 120 ASP A C 1
ATOM 958 O O . ASP A 1 120 ? 8.336 -9.383 4.780 1.00 62.66 120 ASP A O 1
ATOM 962 N N . PHE A 1 121 ? 6.845 -8.970 6.413 1.00 66.81 121 PHE A N 1
ATOM 963 C CA . PHE A 1 121 ? 6.006 -10.182 6.253 1.00 66.81 121 PHE A CA 1
ATOM 964 C C . PHE A 1 121 ? 6.818 -11.487 6.054 1.00 66.81 121 PHE A C 1
ATOM 966 O O . PHE A 1 121 ? 6.343 -12.451 5.436 1.00 66.81 121 PHE A O 1
ATOM 973 N N . HIS A 1 122 ? 8.053 -11.505 6.579 1.00 63.12 122 HIS A N 1
ATOM 974 C CA . HIS A 1 122 ? 9.057 -12.539 6.331 1.00 63.12 122 HIS A CA 1
ATOM 975 C C . HIS A 1 122 ? 8.616 -13.897 6.894 1.00 63.12 122 HIS A C 1
ATOM 977 O O . HIS A 1 122 ? 8.904 -14.928 6.288 1.00 63.12 122 HIS A O 1
ATOM 983 N N . ASP A 1 123 ? 7.830 -13.879 7.973 1.00 61.06 123 ASP A N 1
ATOM 984 C CA . ASP A 1 123 ? 7.260 -15.057 8.621 1.00 61.06 123 ASP A CA 1
ATOM 985 C C . ASP A 1 123 ? 5.734 -15.126 8.465 1.00 61.06 123 ASP A C 1
ATOM 987 O O . ASP A 1 123 ? 5.065 -14.175 8.062 1.00 61.06 123 ASP A O 1
ATOM 991 N N . THR A 1 124 ? 5.148 -16.296 8.731 1.00 62.22 124 THR A N 1
ATOM 992 C CA . THR A 1 124 ? 3.684 -16.509 8.726 1.00 62.22 124 THR A CA 1
ATOM 993 C C . THR A 1 124 ? 2.981 -15.932 9.957 1.00 62.22 124 THR A C 1
ATOM 995 O O . THR A 1 124 ? 1.786 -16.157 10.144 1.00 62.22 124 THR A O 1
ATOM 998 N N . ASP A 1 125 ? 3.695 -15.186 10.794 1.00 64.38 125 ASP A N 1
ATOM 999 C CA . ASP A 1 125 ? 3.200 -14.667 12.071 1.00 64.38 125 ASP A CA 1
ATOM 1000 C C . ASP A 1 125 ? 2.006 -13.724 11.899 1.00 64.38 125 ASP A C 1
ATOM 1002 O O . ASP A 1 125 ? 1.127 -13.668 12.760 1.00 64.38 125 ASP A O 1
ATOM 1006 N N . PHE A 1 126 ? 1.874 -13.085 10.730 1.00 68.12 126 PHE A N 1
ATOM 1007 C CA . PHE A 1 126 ? 0.699 -12.272 10.411 1.00 68.12 126 PHE A CA 1
ATOM 1008 C C . PHE A 1 126 ? -0.615 -13.072 10.389 1.00 68.12 126 PHE A C 1
ATOM 1010 O O . PHE A 1 126 ? -1.687 -12.505 10.578 1.00 68.12 126 PHE A O 1
ATOM 1017 N N . ILE A 1 127 ? -0.552 -14.392 10.176 1.00 62.66 127 ILE A N 1
ATOM 1018 C CA . ILE A 1 127 ? -1.719 -15.290 10.178 1.00 62.66 127 ILE A CA 1
ATOM 1019 C C . ILE A 1 127 ? -2.223 -15.530 11.611 1.00 62.66 127 ILE A C 1
ATOM 1021 O O . ILE A 1 127 ? -3.397 -15.855 11.800 1.00 62.66 127 ILE A O 1
ATOM 1025 N N . GLN A 1 128 ? -1.344 -15.377 12.607 1.00 64.00 128 GLN A N 1
ATOM 1026 C CA . GLN A 1 128 ? -1.629 -15.610 14.025 1.00 64.00 128 GLN A CA 1
ATOM 1027 C C . GLN A 1 128 ? -1.938 -14.324 14.801 1.00 64.00 128 GLN A C 1
ATOM 1029 O O . GLN A 1 128 ? -2.256 -14.404 15.988 1.00 64.00 128 GLN A O 1
ATOM 1034 N N . LEU A 1 129 ? -1.866 -13.153 14.158 1.00 70.81 129 LEU A N 1
ATOM 1035 C CA . LEU A 1 129 ? -2.268 -11.892 14.778 1.00 70.81 129 LEU A CA 1
ATOM 1036 C C . LEU A 1 129 ? -3.733 -11.985 15.210 1.00 70.81 129 LEU A C 1
ATOM 1038 O O . LEU A 1 129 ? -4.632 -12.170 14.389 1.00 70.81 129 LEU A O 1
ATOM 1042 N N . SER A 1 130 ? -3.959 -11.872 16.516 1.00 67.94 130 SER A N 1
ATOM 1043 C CA . SER A 1 130 ? -5.297 -11.766 17.082 1.00 67.94 130 SER A CA 1
ATOM 1044 C C . SER A 1 130 ? -5.928 -10.432 16.693 1.00 67.94 130 SER A C 1
ATOM 1046 O O . SER A 1 130 ? -5.229 -9.433 16.530 1.00 67.94 130 SER A O 1
ATOM 1048 N N . ASP A 1 131 ? -7.258 -10.373 16.633 1.00 71.00 131 ASP A N 1
ATOM 1049 C CA . ASP A 1 131 ? -7.973 -9.123 16.328 1.00 71.00 131 ASP A CA 1
ATOM 1050 C C . ASP A 1 131 ? -7.644 -7.996 17.329 1.00 71.00 131 ASP A C 1
ATOM 1052 O O . ASP A 1 131 ? -7.685 -6.815 16.990 1.00 71.00 131 ASP A O 1
ATOM 1056 N N . SER A 1 132 ? -7.208 -8.342 18.548 1.00 72.75 132 SER A N 1
ATOM 1057 C CA . SER A 1 132 ? -6.720 -7.377 19.543 1.00 72.75 132 SER A CA 1
ATOM 1058 C C . SER A 1 132 ? -5.487 -6.583 19.086 1.00 72.75 132 SER A C 1
ATOM 1060 O O . SER A 1 132 ? -5.276 -5.469 19.571 1.00 72.75 132 SER A O 1
ATOM 1062 N N . ALA A 1 133 ? -4.691 -7.116 18.148 1.00 78.62 133 ALA A N 1
ATOM 1063 C CA . ALA A 1 133 ? -3.541 -6.425 17.560 1.00 78.62 133 ALA A CA 1
ATOM 1064 C C . ALA A 1 133 ? -3.947 -5.185 16.744 1.00 78.62 133 ALA A C 1
ATOM 1066 O O . ALA A 1 133 ? -3.126 -4.295 16.529 1.00 78.62 133 ALA A O 1
ATOM 1067 N N . PHE A 1 134 ? -5.220 -5.108 16.342 1.00 87.19 134 PHE A N 1
ATOM 1068 C CA . PHE A 1 134 ? -5.803 -4.002 15.585 1.00 87.19 134 PHE A CA 1
ATOM 1069 C C . PHE A 1 134 ? -6.835 -3.216 16.401 1.00 87.19 134 PHE A C 1
ATOM 1071 O O . PHE A 1 134 ? -7.681 -2.531 15.837 1.00 87.19 134 PHE A O 1
ATOM 1078 N N . SER A 1 135 ? -6.773 -3.277 17.734 1.00 88.88 135 SER A N 1
ATOM 1079 C CA . SER A 1 135 ? -7.715 -2.574 18.621 1.00 88.88 135 SER A CA 1
ATOM 1080 C C . SER A 1 135 ? -7.756 -1.049 18.420 1.00 88.88 135 SER A C 1
ATOM 1082 O O . SER A 1 135 ? -8.768 -0.417 18.720 1.00 88.88 135 SER A O 1
ATOM 1084 N N . HIS A 1 136 ? -6.699 -0.451 17.858 1.00 91.00 136 HIS A N 1
ATOM 1085 C CA . HIS A 1 136 ? -6.657 0.963 17.467 1.00 91.00 136 HIS A CA 1
ATOM 1086 C C . HIS A 1 136 ? -7.416 1.277 16.172 1.00 91.00 136 HIS A C 1
ATOM 1088 O O . HIS A 1 136 ? -7.747 2.439 15.933 1.00 91.00 136 HIS A O 1
ATOM 1094 N N . MET A 1 137 ? -7.741 0.277 15.349 1.00 93.31 137 MET A N 1
ATOM 1095 C CA . MET A 1 137 ? -8.487 0.422 14.091 1.00 93.31 137 MET A CA 1
ATOM 1096 C C . MET A 1 137 ? -9.994 0.572 14.340 1.00 93.31 137 MET A C 1
ATOM 1098 O O . MET A 1 137 ? -10.831 -0.156 13.815 1.00 93.31 137 MET A O 1
ATOM 1102 N N . THR A 1 138 ? -10.354 1.558 15.158 1.00 93.50 138 THR A N 1
ATOM 1103 C CA . THR A 1 138 ? -11.745 1.911 15.460 1.00 93.50 138 THR A CA 1
ATOM 1104 C C . THR A 1 138 ? -12.475 2.451 14.218 1.00 93.50 138 THR A C 1
ATOM 1106 O O . THR A 1 138 ? -11.829 2.928 13.280 1.00 93.50 138 THR A O 1
ATOM 1109 N N . PRO A 1 139 ? -13.824 2.463 14.184 1.00 94.19 139 PRO A N 1
ATOM 1110 C CA . PRO A 1 139 ? -14.567 2.959 13.022 1.00 94.19 139 PRO A CA 1
ATOM 1111 C C . PRO A 1 139 ? -14.171 4.375 12.543 1.00 94.19 139 PRO A C 1
ATOM 1113 O O . PRO A 1 139 ? -14.079 4.570 11.330 1.00 94.19 139 PRO A O 1
ATOM 1116 N N . PRO A 1 140 ? -13.882 5.361 13.424 1.00 94.62 140 PRO A N 1
ATOM 1117 C CA . PRO A 1 140 ? -13.355 6.661 12.998 1.00 94.62 140 PRO A CA 1
ATOM 1118 C C . PRO A 1 140 ? -11.989 6.574 12.302 1.00 94.62 140 PRO A C 1
ATOM 1120 O O . PRO A 1 140 ? -11.788 7.225 11.280 1.00 94.62 140 PRO A O 1
ATOM 1123 N N . VAL A 1 141 ? -11.080 5.741 12.815 1.00 95.44 141 VAL A N 1
ATOM 1124 C CA . VAL A 1 141 ? -9.736 5.530 12.249 1.00 95.44 141 VAL A CA 1
ATOM 1125 C C . VAL A 1 141 ? -9.831 4.877 10.872 1.00 95.44 141 VAL A C 1
ATOM 1127 O O . VAL A 1 141 ? -9.241 5.364 9.908 1.00 95.44 141 VAL A O 1
ATOM 1130 N N . VAL A 1 142 ? -10.634 3.815 10.757 1.00 94.56 142 VAL A N 1
ATOM 1131 C CA . VAL A 1 142 ? -10.910 3.127 9.486 1.00 94.56 142 VAL A CA 1
ATOM 1132 C C . VAL A 1 142 ? -11.462 4.112 8.461 1.00 94.56 142 VAL A C 1
ATOM 1134 O O . VAL A 1 142 ? -10.977 4.154 7.332 1.00 94.56 142 VAL A O 1
ATOM 1137 N N . LYS A 1 143 ? -12.418 4.957 8.865 1.00 94.19 143 LYS A N 1
ATOM 1138 C CA . LYS A 1 143 ? -13.016 5.964 7.987 1.00 94.19 143 LYS A CA 1
ATOM 1139 C C . LYS A 1 143 ? -11.957 6.885 7.372 1.00 94.19 143 LYS A C 1
ATOM 1141 O O . LYS A 1 143 ? -11.943 7.027 6.152 1.00 94.19 143 LYS A O 1
ATOM 1146 N N . VAL A 1 144 ? -11.039 7.428 8.179 1.00 95.75 144 VAL A N 1
ATOM 1147 C CA . VAL A 1 144 ? -9.948 8.299 7.695 1.00 95.75 144 VAL A CA 1
ATOM 1148 C C . VAL A 1 144 ? -9.102 7.598 6.630 1.00 95.75 144 VAL A C 1
ATOM 1150 O O . VAL A 1 144 ? -8.853 8.172 5.572 1.00 95.75 144 VAL A O 1
ATOM 1153 N N . VAL A 1 145 ? -8.711 6.341 6.862 1.00 94.81 145 VAL A N 1
ATOM 1154 C CA . VAL A 1 145 ? -7.923 5.572 5.884 1.00 94.81 145 VAL A CA 1
ATOM 1155 C C . VAL A 1 145 ? -8.719 5.347 4.596 1.00 94.81 145 VAL A C 1
ATOM 1157 O O . VAL A 1 145 ? -8.192 5.547 3.503 1.00 94.81 145 VAL A O 1
ATOM 1160 N N . THR A 1 146 ? -9.995 4.971 4.704 1.00 91.06 146 THR A N 1
ATOM 1161 C CA . THR A 1 146 ? -10.842 4.638 3.543 1.00 91.06 146 THR A CA 1
ATOM 1162 C C . THR A 1 146 ? -11.252 5.845 2.702 1.00 91.06 146 THR A C 1
ATOM 1164 O O . THR A 1 146 ? -11.456 5.702 1.499 1.00 91.06 146 THR A O 1
ATOM 1167 N N . GLU A 1 147 ? -11.355 7.029 3.309 1.00 91.44 147 GLU A N 1
ATOM 1168 C CA . GLU A 1 147 ? -11.651 8.289 2.614 1.00 91.44 147 GLU A CA 1
ATOM 1169 C C . GLU A 1 147 ? -10.389 8.947 2.029 1.00 91.44 147 GLU A C 1
ATOM 1171 O O . GLU A 1 147 ? -10.491 9.890 1.243 1.00 91.44 147 GLU A O 1
ATOM 1176 N N . SER A 1 148 ? -9.201 8.443 2.376 1.00 93.06 148 SER A N 1
ATOM 1177 C CA . SER A 1 148 ? -7.932 8.935 1.842 1.00 93.06 148 SER A CA 1
ATOM 1178 C C . SER A 1 148 ? -7.689 8.518 0.386 1.00 93.06 148 SER A C 1
ATOM 1180 O O . SER A 1 148 ? -8.351 7.645 -0.181 1.00 93.06 148 SER A O 1
ATOM 1182 N N . ALA A 1 149 ? -6.662 9.108 -0.230 1.00 92.62 149 ALA A N 1
ATOM 1183 C CA . ALA A 1 149 ? -6.257 8.782 -1.595 1.00 92.62 149 ALA A CA 1
ATOM 1184 C C . ALA A 1 149 ? -5.594 7.394 -1.745 1.00 92.62 149 ALA A C 1
ATOM 1186 O O . ALA A 1 149 ? -5.271 7.015 -2.872 1.00 92.62 149 ALA A O 1
ATOM 1187 N N . ILE A 1 150 ? -5.399 6.622 -0.663 1.00 93.75 150 ILE A N 1
ATOM 1188 C CA . ILE A 1 150 ? -4.574 5.402 -0.683 1.00 93.75 150 ILE A CA 1
ATOM 1189 C C . ILE A 1 150 ? -5.068 4.349 -1.682 1.00 93.75 150 ILE A C 1
ATOM 1191 O O . ILE A 1 150 ? -4.278 3.823 -2.460 1.00 93.75 150 ILE A O 1
ATOM 1195 N N . VAL A 1 151 ? -6.377 4.084 -1.743 1.00 91.56 151 VAL A N 1
ATOM 1196 C CA . VAL A 1 151 ? -6.931 3.080 -2.671 1.00 91.56 151 VAL A CA 1
ATOM 1197 C C . VAL A 1 151 ? -6.757 3.527 -4.125 1.00 91.56 151 VAL A C 1
ATOM 1199 O O . VAL A 1 151 ? -6.414 2.718 -4.983 1.00 91.56 151 VAL A O 1
ATOM 1202 N N . ALA A 1 152 ? -6.934 4.822 -4.402 1.00 90.88 152 ALA A N 1
ATOM 1203 C CA . ALA A 1 152 ? -6.721 5.375 -5.738 1.00 90.88 152 ALA A CA 1
ATOM 1204 C C . ALA A 1 152 ? -5.237 5.347 -6.145 1.00 90.88 152 ALA A C 1
ATOM 1206 O O . ALA A 1 152 ? -4.927 5.119 -7.312 1.00 90.88 152 ALA A O 1
ATOM 1207 N N . LEU A 1 153 ? -4.326 5.552 -5.190 1.00 93.12 153 LEU A N 1
ATOM 1208 C CA . LEU A 1 153 ? -2.881 5.447 -5.388 1.00 93.12 153 LEU A CA 1
ATOM 1209 C C . LEU A 1 153 ? -2.453 4.018 -5.721 1.00 93.12 153 LEU A C 1
ATOM 1211 O O . LEU A 1 153 ? -1.744 3.810 -6.707 1.00 93.12 153 LEU A O 1
ATOM 1215 N N . LEU A 1 154 ? -2.942 3.040 -4.955 1.00 93.94 154 LEU A N 1
ATOM 1216 C CA . LEU A 1 154 ? -2.738 1.619 -5.235 1.00 93.94 154 LEU A CA 1
ATOM 1217 C C . LEU A 1 154 ? -3.275 1.256 -6.622 1.00 93.94 154 LEU A C 1
ATOM 1219 O O . LEU A 1 154 ? -2.578 0.614 -7.402 1.00 93.94 154 LEU A O 1
ATOM 1223 N N . GLU A 1 155 ? -4.482 1.714 -6.959 1.00 91.94 155 GLU A N 1
ATOM 1224 C CA . GLU A 1 155 ? -5.079 1.475 -8.272 1.00 91.94 155 GLU A CA 1
ATOM 1225 C C . GLU A 1 155 ? -4.238 2.040 -9.417 1.00 91.94 155 GLU A C 1
ATOM 1227 O O . GLU A 1 155 ? -4.033 1.358 -10.420 1.00 91.94 155 GLU A O 1
ATOM 1232 N N . TYR A 1 156 ? -3.741 3.267 -9.285 1.00 91.94 156 TYR A N 1
ATOM 1233 C CA . TYR A 1 156 ? -2.940 3.904 -10.323 1.00 91.94 156 TYR A CA 1
ATOM 1234 C C . TYR A 1 156 ? -1.626 3.157 -10.579 1.00 91.94 156 TYR A C 1
ATOM 1236 O O . TYR A 1 156 ? -1.331 2.818 -11.725 1.00 91.94 156 TYR A O 1
ATOM 1244 N N . HIS A 1 157 ? -0.857 2.871 -9.526 1.00 93.94 157 HIS A N 1
ATOM 1245 C CA . HIS A 1 157 ? 0.466 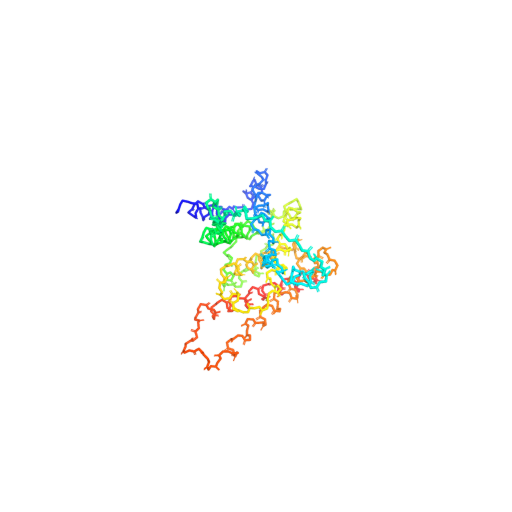2.266 -9.672 1.00 93.94 157 HIS A CA 1
ATOM 1246 C C . HIS A 1 157 ? 0.392 0.776 -10.011 1.00 93.94 157 HIS A C 1
ATOM 1248 O O . HIS A 1 157 ? 1.062 0.333 -10.937 1.00 93.94 157 HIS A O 1
ATOM 1254 N N . LEU A 1 158 ? -0.464 -0.007 -9.345 1.00 94.12 158 LEU A N 1
ATOM 1255 C CA . LEU A 1 158 ? -0.550 -1.456 -9.586 1.00 94.12 158 LEU A CA 1
ATOM 1256 C C . LEU A 1 158 ? -1.217 -1.812 -10.925 1.00 94.12 158 LEU A C 1
ATOM 1258 O O . LEU A 1 158 ? -1.189 -2.966 -11.349 1.00 94.12 158 LEU A O 1
ATOM 1262 N N . ASN A 1 159 ? -1.821 -0.841 -11.618 1.00 92.06 159 ASN A N 1
ATOM 1263 C CA . ASN A 1 159 ? -2.284 -1.040 -12.991 1.00 92.06 159 ASN A CA 1
ATOM 1264 C C . ASN A 1 159 ? -1.162 -0.997 -14.035 1.00 92.06 159 ASN A C 1
ATOM 1266 O O . ASN A 1 159 ? -1.423 -1.410 -15.171 1.00 92.06 159 ASN A O 1
ATOM 1270 N N . ASN A 1 160 ? 0.024 -0.508 -13.666 1.00 92.19 160 ASN A N 1
ATOM 1271 C CA . ASN A 1 160 ? 1.175 -0.402 -14.548 1.00 92.19 160 ASN A CA 1
ATOM 1272 C C . ASN A 1 160 ? 1.681 -1.785 -14.971 1.00 92.19 160 ASN A C 1
ATOM 1274 O O . ASN A 1 160 ? 1.919 -2.656 -14.138 1.00 92.19 160 ASN A O 1
ATOM 1278 N N . ASP A 1 161 ? 1.836 -1.977 -16.276 1.00 91.50 161 ASP A N 1
ATOM 1279 C CA . ASP A 1 161 ? 2.327 -3.206 -16.896 1.00 91.50 161 ASP A CA 1
ATOM 1280 C C . ASP A 1 161 ? 3.767 -3.088 -17.421 1.00 91.50 161 ASP A C 1
ATOM 1282 O O . ASP A 1 161 ? 4.338 -4.069 -17.905 1.00 91.50 161 ASP A O 1
ATOM 1286 N N . SER A 1 162 ? 4.387 -1.914 -17.289 1.00 91.19 162 SER A N 1
ATOM 1287 C CA . SER A 1 162 ? 5.774 -1.686 -17.679 1.00 91.19 162 SER A CA 1
ATOM 1288 C C . SER A 1 162 ? 6.736 -2.196 -16.607 1.00 91.19 162 SER A C 1
ATOM 1290 O O . SER A 1 162 ? 7.067 -1.484 -15.660 1.00 91.19 162 SER A O 1
ATOM 1292 N N . VAL A 1 163 ? 7.260 -3.414 -16.781 1.00 88.50 163 VAL A N 1
ATOM 1293 C CA . VAL A 1 163 ? 8.275 -3.969 -15.861 1.00 88.50 163 VAL A CA 1
ATOM 1294 C C . VAL A 1 163 ? 9.525 -3.087 -15.782 1.00 88.50 163 VAL A C 1
ATOM 1296 O O . VAL A 1 163 ? 10.151 -3.000 -14.730 1.00 88.50 163 VAL A O 1
ATOM 1299 N N . PHE A 1 164 ? 9.875 -2.400 -16.873 1.00 86.50 164 PHE A N 1
ATOM 1300 C CA . PHE A 1 164 ? 10.993 -1.460 -16.876 1.00 86.50 164 PHE A CA 1
ATOM 1301 C C . PHE A 1 164 ? 10.751 -0.297 -15.903 1.00 86.50 164 PHE A C 1
ATOM 1303 O O . PHE A 1 164 ? 11.584 -0.056 -15.035 1.00 86.50 164 PHE A O 1
ATOM 1310 N N . ASP A 1 165 ? 9.583 0.348 -15.978 1.00 90.25 165 ASP A N 1
ATOM 1311 C CA . ASP A 1 165 ? 9.216 1.444 -15.068 1.00 90.25 165 ASP A CA 1
ATOM 1312 C C . ASP A 1 165 ? 9.157 0.955 -13.610 1.00 90.25 165 ASP A C 1
ATOM 1314 O O . ASP A 1 165 ? 9.678 1.595 -12.702 1.00 90.25 165 ASP A O 1
ATOM 1318 N N . VAL A 1 166 ? 8.616 -0.247 -13.384 1.00 91.50 166 VAL A N 1
ATOM 1319 C CA . VAL A 1 166 ? 8.616 -0.881 -12.056 1.00 91.50 166 VAL A CA 1
ATOM 1320 C C . VAL A 1 166 ? 10.038 -1.119 -11.537 1.00 91.50 166 VAL A C 1
ATOM 1322 O O . VAL A 1 166 ? 10.302 -0.881 -10.360 1.00 91.50 166 VAL A O 1
ATOM 1325 N N . SER A 1 167 ? 10.963 -1.562 -12.394 1.00 89.06 167 SER A N 1
ATOM 1326 C CA . SER A 1 167 ? 12.357 -1.826 -12.010 1.00 89.06 167 SER A CA 1
ATOM 1327 C C . SER A 1 167 ? 13.138 -0.559 -11.643 1.00 89.06 167 SER A C 1
ATOM 1329 O O . SER A 1 167 ? 14.050 -0.622 -10.822 1.00 89.06 167 SER A O 1
ATOM 1331 N N . GLU A 1 168 ? 12.756 0.600 -12.187 1.00 89.12 168 GLU A N 1
ATOM 1332 C CA . GLU A 1 168 ? 13.339 1.892 -11.803 1.00 89.12 168 GLU A CA 1
ATOM 1333 C C . GLU A 1 168 ? 12.789 2.403 -10.460 1.00 89.12 168 GLU A C 1
ATOM 1335 O O . GLU A 1 168 ? 13.478 3.137 -9.753 1.00 89.12 168 GLU A O 1
ATOM 1340 N N . HIS A 1 169 ? 11.586 1.967 -10.075 1.00 92.50 169 HIS A N 1
ATOM 1341 C CA . HIS A 1 169 ? 10.819 2.500 -8.944 1.00 92.50 169 HIS A CA 1
ATOM 1342 C C . HIS A 1 169 ? 10.495 1.444 -7.869 1.00 92.50 169 HIS A C 1
ATOM 1344 O O . HIS A 1 169 ? 9.491 1.541 -7.160 1.00 92.50 169 HIS A O 1
ATOM 1350 N N . MET A 1 170 ? 11.334 0.414 -7.729 1.00 92.62 170 MET A N 1
ATOM 1351 C CA . MET A 1 170 ? 11.044 -0.771 -6.905 1.00 92.62 170 MET A CA 1
ATOM 1352 C C . MET A 1 170 ? 10.703 -0.458 -5.443 1.00 92.62 170 MET A C 1
ATOM 1354 O O . MET A 1 170 ? 9.822 -1.097 -4.877 1.00 92.62 170 MET A O 1
ATOM 1358 N N . GLU A 1 171 ? 11.371 0.524 -4.831 1.00 92.31 171 GLU A N 1
ATOM 1359 C CA . GLU A 1 171 ? 11.135 0.906 -3.430 1.00 92.31 171 GLU A CA 1
ATOM 1360 C C . GLU A 1 171 ? 9.724 1.483 -3.226 1.00 92.31 171 GLU A C 1
ATOM 1362 O O . GLU A 1 171 ? 9.070 1.180 -2.229 1.00 92.31 171 GLU A O 1
ATOM 1367 N N . LEU A 1 172 ? 9.211 2.235 -4.207 1.00 94.56 172 LEU A N 1
ATOM 1368 C CA . LEU A 1 172 ? 7.833 2.726 -4.201 1.00 94.56 172 LEU A CA 1
ATOM 1369 C C . LEU A 1 172 ? 6.831 1.581 -4.328 1.00 94.56 172 LEU A C 1
ATOM 1371 O O . LEU A 1 172 ? 5.880 1.512 -3.551 1.00 94.5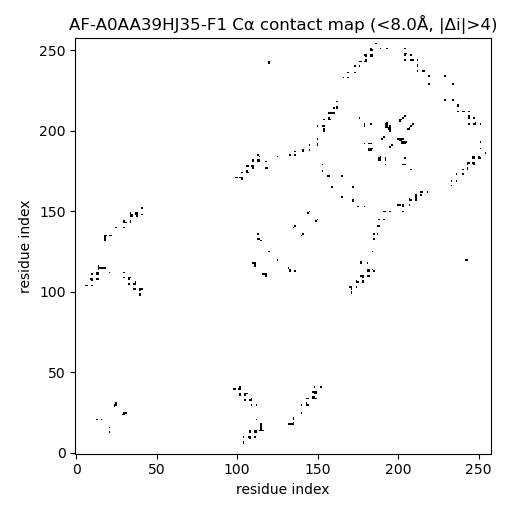6 172 LEU A O 1
ATOM 1375 N N . TYR A 1 173 ? 7.035 0.673 -5.284 1.00 95.75 173 TYR A N 1
ATOM 1376 C CA . TYR A 1 173 ? 6.138 -0.474 -5.446 1.00 95.75 173 TYR A CA 1
ATOM 1377 C C . TYR A 1 173 ? 6.165 -1.401 -4.233 1.00 95.75 173 TYR A C 1
ATOM 1379 O O . TYR A 1 173 ? 5.119 -1.929 -3.860 1.00 95.75 173 TYR A O 1
ATOM 1387 N N . GLN A 1 174 ? 7.321 -1.561 -3.588 1.00 93.69 174 GLN A N 1
ATOM 1388 C CA . GLN A 1 174 ? 7.421 -2.291 -2.332 1.00 93.69 174 GLN A CA 1
ATOM 1389 C C . GLN A 1 174 ? 6.559 -1.634 -1.249 1.00 93.69 174 GLN A C 1
ATOM 1391 O O . GLN A 1 174 ? 5.687 -2.306 -0.705 1.00 93.69 174 GLN A O 1
ATOM 1396 N N . ALA A 1 175 ? 6.725 -0.331 -1.001 1.00 94.00 175 ALA A N 1
ATOM 1397 C CA . ALA A 1 175 ? 5.932 0.387 -0.001 1.00 94.00 175 ALA A CA 1
ATOM 1398 C C . ALA A 1 175 ? 4.420 0.291 -0.284 1.00 94.00 175 ALA A C 1
ATOM 1400 O O . ALA A 1 175 ? 3.631 0.038 0.623 1.00 94.00 175 ALA A O 1
ATOM 1401 N N . LEU A 1 176 ? 4.005 0.415 -1.551 1.00 95.69 176 LEU A N 1
ATOM 1402 C CA . LEU A 1 176 ? 2.604 0.262 -1.964 1.00 95.69 176 LEU A CA 1
ATOM 1403 C C . LEU A 1 176 ? 2.051 -1.140 -1.660 1.00 95.69 176 LEU A C 1
ATOM 1405 O O . LEU A 1 176 ? 0.944 -1.271 -1.134 1.00 95.69 176 LEU A O 1
ATOM 1409 N N . LEU A 1 177 ? 2.803 -2.191 -1.992 1.00 94.62 177 LEU A N 1
ATOM 1410 C CA . LEU A 1 177 ? 2.387 -3.574 -1.753 1.00 94.62 177 LEU A CA 1
ATOM 1411 C C . LEU A 1 177 ? 2.370 -3.920 -0.261 1.00 94.62 177 LEU A C 1
ATOM 1413 O O . LEU A 1 177 ? 1.442 -4.591 0.187 1.00 94.62 177 LEU A O 1
ATOM 1417 N N . GLU A 1 178 ? 3.332 -3.417 0.513 1.00 93.12 178 GLU A N 1
ATOM 1418 C CA . GLU A 1 178 ? 3.346 -3.536 1.974 1.00 93.12 178 GLU A CA 1
ATOM 1419 C C . GLU A 1 178 ? 2.134 -2.845 2.597 1.00 93.12 178 GLU A C 1
ATOM 1421 O O . GLU A 1 178 ? 1.451 -3.446 3.428 1.00 93.12 178 GLU A O 1
ATOM 1426 N N . THR A 1 179 ? 1.799 -1.625 2.157 1.00 94.25 179 THR A N 1
ATOM 1427 C CA . THR A 1 179 ? 0.586 -0.939 2.617 1.00 94.25 179 THR A CA 1
ATOM 1428 C C . THR A 1 179 ? -0.667 -1.745 2.264 1.00 94.25 179 THR A C 1
ATOM 1430 O O . THR A 1 179 ? -1.532 -1.930 3.119 1.00 94.25 179 THR A O 1
ATOM 1433 N N . ALA A 1 180 ? -0.773 -2.285 1.044 1.00 93.69 180 ALA A N 1
ATOM 1434 C CA . ALA A 1 180 ? -1.914 -3.115 0.644 1.00 93.69 180 ALA A CA 1
ATOM 1435 C C . ALA A 1 180 ? -2.029 -4.411 1.474 1.00 93.69 180 ALA A C 1
ATOM 1437 O O . ALA A 1 180 ? -3.133 -4.798 1.877 1.00 93.69 180 ALA A O 1
ATOM 1438 N N . ALA A 1 181 ? -0.904 -5.062 1.773 1.00 91.38 181 ALA A N 1
ATOM 1439 C CA . ALA A 1 181 ? -0.850 -6.250 2.621 1.00 91.38 181 ALA A CA 1
ATOM 1440 C C . ALA A 1 181 ? -1.234 -5.928 4.078 1.00 91.38 181 ALA A C 1
ATOM 1442 O O . ALA A 1 181 ? -2.065 -6.625 4.665 1.00 91.38 181 ALA A O 1
ATOM 1443 N N . ALA A 1 182 ? -0.719 -4.830 4.638 1.00 90.88 182 ALA A N 1
ATOM 1444 C CA . ALA A 1 182 ? -1.081 -4.336 5.967 1.00 90.88 182 ALA A CA 1
ATOM 1445 C C . ALA A 1 182 ? -2.578 -4.014 6.071 1.00 90.88 182 ALA A C 1
ATOM 1447 O O . ALA A 1 182 ? -3.250 -4.453 7.005 1.00 90.88 182 ALA A O 1
ATOM 1448 N N . MET A 1 183 ? -3.135 -3.322 5.072 1.00 91.88 183 MET A N 1
ATOM 1449 C CA . MET A 1 183 ? -4.576 -3.067 4.991 1.00 91.88 183 MET A CA 1
ATOM 1450 C C . MET A 1 183 ? -5.387 -4.369 4.897 1.00 91.88 183 MET A C 1
ATOM 1452 O O . MET A 1 183 ? -6.475 -4.445 5.458 1.00 91.88 183 MET A O 1
ATOM 1456 N N . SER A 1 184 ? -4.866 -5.410 4.239 1.00 89.94 184 SER A N 1
ATOM 1457 C CA . SER A 1 184 ? -5.527 -6.724 4.153 1.00 89.94 184 SER A CA 1
ATOM 1458 C C . SER A 1 184 ? -5.548 -7.481 5.488 1.00 89.94 184 SER A C 1
ATOM 1460 O O . SER A 1 184 ? -6.374 -8.377 5.672 1.00 89.94 184 SER A O 1
ATOM 1462 N N . CYS A 1 185 ? -4.675 -7.121 6.434 1.00 86.81 185 CYS A N 1
ATOM 1463 C CA . CYS A 1 185 ? -4.661 -7.693 7.782 1.00 86.81 185 CYS A CA 1
ATOM 1464 C C . CYS A 1 185 ? -5.817 -7.191 8.649 1.00 86.81 185 CYS A C 1
ATOM 1466 O O . CYS A 1 185 ? -6.385 -7.971 9.422 1.00 86.81 185 CYS A O 1
ATOM 1468 N N . VAL A 1 186 ? -6.228 -5.938 8.453 1.00 88.69 186 VAL A N 1
ATOM 1469 C CA . VAL A 1 186 ? -7.314 -5.300 9.203 1.00 88.69 186 VAL A CA 1
ATOM 1470 C C . VAL A 1 186 ? -8.675 -5.682 8.597 1.00 88.69 186 VAL A C 1
ATOM 1472 O O . VAL A 1 186 ? -8.969 -5.260 7.474 1.00 88.69 186 VAL A O 1
ATOM 1475 N N . PRO A 1 187 ? -9.526 -6.459 9.301 1.00 86.62 187 PRO A N 1
ATOM 1476 C CA . PRO A 1 187 ? -10.812 -6.927 8.769 1.00 86.62 187 PRO A CA 1
ATOM 1477 C C . PRO A 1 187 ? -11.687 -5.807 8.186 1.00 86.62 187 PRO A C 1
ATOM 1479 O O . PRO A 1 187 ? -12.293 -5.970 7.129 1.00 86.62 187 PRO A O 1
ATOM 1482 N N . GLU A 1 188 ? -11.718 -4.655 8.845 1.00 89.00 188 GLU A N 1
ATOM 1483 C CA . GLU A 1 188 ? -12.554 -3.505 8.512 1.00 89.00 188 GLU A CA 1
ATOM 1484 C C . GLU A 1 188 ? -12.119 -2.812 7.212 1.00 89.00 188 GLU A C 1
ATOM 1486 O O . GLU A 1 188 ? -12.933 -2.152 6.564 1.00 89.00 188 GLU A O 1
ATOM 1491 N N . LEU A 1 189 ? -10.856 -2.974 6.800 1.00 90.69 189 LEU A N 1
ATOM 1492 C CA . LEU A 1 189 ? -10.311 -2.398 5.566 1.00 90.69 189 LEU A CA 1
ATOM 1493 C C . LEU A 1 189 ? -10.461 -3.334 4.356 1.00 90.69 189 LEU A C 1
ATOM 1495 O O . LEU A 1 189 ? -10.529 -2.859 3.218 1.00 90.69 189 LEU A O 1
ATOM 1499 N N . VAL A 1 190 ? -10.591 -4.647 4.578 1.00 89.69 190 VAL A N 1
ATOM 1500 C CA . VAL A 1 190 ? -10.718 -5.659 3.513 1.00 89.69 190 VAL A CA 1
ATOM 1501 C C . VAL A 1 190 ? -11.841 -5.353 2.506 1.00 89.69 190 VAL A C 1
ATOM 1503 O O . VAL A 1 190 ? -11.582 -5.447 1.300 1.00 89.69 190 VAL A O 1
ATOM 1506 N N . PRO A 1 191 ? -13.068 -4.952 2.911 1.00 88.94 191 PRO A N 1
ATOM 1507 C CA . PRO A 1 191 ? -14.139 -4.652 1.961 1.00 88.94 191 PRO A CA 1
ATOM 1508 C C . PRO A 1 191 ? -13.749 -3.607 0.913 1.00 88.94 191 PRO A C 1
ATOM 1510 O O . PRO A 1 191 ? -14.143 -3.744 -0.243 1.00 88.94 191 PRO A O 1
ATOM 1513 N N . TYR A 1 192 ? -12.928 -2.624 1.288 1.00 88.06 192 TYR A N 1
ATOM 1514 C CA . TYR A 1 192 ? -12.495 -1.529 0.419 1.00 88.06 192 TYR A CA 1
ATOM 1515 C C . TYR A 1 192 ? -11.399 -1.949 -0.567 1.00 88.06 192 TYR A C 1
ATOM 1517 O O . TYR A 1 192 ? -11.314 -1.398 -1.663 1.00 88.06 192 TYR A O 1
ATOM 1525 N N . LEU A 1 193 ? -10.599 -2.965 -0.223 1.00 88.75 193 LEU A N 1
ATOM 1526 C CA . LEU A 1 193 ? -9.623 -3.572 -1.136 1.00 88.75 193 LEU A CA 1
ATOM 1527 C C . LEU A 1 193 ? -10.284 -4.535 -2.133 1.00 88.75 193 LEU A C 1
ATOM 1529 O O . LEU A 1 193 ? -9.813 -4.717 -3.261 1.00 88.75 193 LEU A O 1
ATOM 1533 N N . VAL A 1 194 ? -11.379 -5.179 -1.724 1.00 87.44 194 VAL A N 1
ATOM 1534 C CA . VAL A 1 194 ? -12.107 -6.154 -2.550 1.00 87.44 194 VAL A CA 1
ATOM 1535 C C . VAL A 1 194 ? -13.121 -5.481 -3.469 1.00 87.44 194 VAL A C 1
ATOM 1537 O O . VAL A 1 194 ? -13.257 -5.874 -4.624 1.00 87.44 194 VAL A O 1
ATOM 1540 N N . LYS A 1 195 ? -13.858 -4.501 -2.952 1.00 80.12 195 LYS A N 1
ATOM 1541 C CA . LYS A 1 195 ? -14.862 -3.728 -3.680 1.00 80.12 195 LYS A CA 1
ATOM 1542 C C . LYS A 1 195 ? -14.498 -2.254 -3.532 1.00 80.12 195 LYS A C 1
ATOM 1544 O O . LYS A 1 195 ? -14.977 -1.610 -2.597 1.00 80.12 195 LYS A O 1
ATOM 1549 N N . PRO A 1 196 ? -13.627 -1.724 -4.402 1.00 69.94 196 PRO A N 1
ATOM 1550 C CA . PRO A 1 196 ? -13.308 -0.310 -4.355 1.00 69.94 196 PRO A CA 1
ATOM 1551 C C . PRO A 1 196 ? -14.593 0.530 -4.498 1.00 69.94 196 PRO A C 1
ATOM 1553 O O . PRO A 1 196 ? -15.552 0.089 -5.137 1.00 69.94 196 PRO A O 1
ATOM 1556 N N . PRO A 1 197 ? -14.644 1.744 -3.922 1.00 63.91 197 PRO A N 1
ATOM 1557 C CA . PRO A 1 197 ? -15.873 2.543 -3.852 1.00 63.91 197 PRO A CA 1
ATOM 1558 C C . PRO A 1 197 ? -16.455 2.945 -5.216 1.00 63.91 197 PRO A C 1
ATOM 1560 O O . PRO A 1 197 ? -17.609 3.366 -5.296 1.00 63.91 197 PRO A O 1
ATOM 1563 N N . ARG A 1 198 ? -15.655 2.867 -6.287 1.00 73.00 198 ARG A N 1
ATOM 1564 C CA . ARG A 1 198 ? -16.053 3.247 -7.644 1.00 73.00 198 ARG A CA 1
ATOM 1565 C C . ARG A 1 198 ? -16.450 1.998 -8.442 1.00 73.00 198 ARG A C 1
ATOM 1567 O O . ARG A 1 198 ? -15.702 1.024 -8.426 1.00 73.00 198 ARG A O 1
ATOM 1574 N N . PRO A 1 199 ? -17.575 2.031 -9.176 1.00 67.12 199 PRO A N 1
ATOM 1575 C CA . PRO A 1 199 ? -18.134 0.852 -9.843 1.00 67.12 199 PRO A CA 1
ATOM 1576 C C . PRO A 1 199 ? -17.235 0.243 -10.933 1.00 67.12 199 PRO A C 1
ATOM 1578 O O . PRO A 1 199 ? -17.336 -0.955 -11.169 1.00 67.12 199 PRO A O 1
ATOM 1581 N N . ASP A 1 200 ? -16.344 1.032 -11.542 1.00 77.50 200 ASP A N 1
ATOM 1582 C CA . ASP A 1 200 ? -15.404 0.571 -12.579 1.00 77.50 200 ASP A CA 1
ATOM 1583 C C . ASP A 1 200 ? -13.977 0.326 -12.051 1.00 77.50 200 ASP A C 1
ATOM 1585 O O . ASP A 1 200 ? -13.078 -0.004 -12.827 1.00 77.50 200 ASP A O 1
ATOM 1589 N N . SER A 1 201 ? -13.737 0.520 -10.749 1.00 81.00 201 SER A N 1
ATOM 1590 C CA . SER A 1 201 ? -12.402 0.339 -10.176 1.00 81.00 201 SER A CA 1
ATOM 1591 C C . SER A 1 201 ? -12.084 -1.140 -9.983 1.00 81.00 201 SER A C 1
ATOM 1593 O O . SER A 1 201 ? -12.916 -1.930 -9.530 1.00 81.00 201 SER A O 1
ATOM 1595 N N . LYS A 1 202 ? -10.841 -1.509 -10.288 1.00 87.12 202 LYS A N 1
ATOM 1596 C CA . LYS A 1 202 ? -10.365 -2.889 -10.138 1.00 87.12 202 LYS A CA 1
ATOM 1597 C C . LYS A 1 202 ? -10.115 -3.215 -8.674 1.00 87.12 202 LYS A C 1
ATOM 1599 O O . LYS A 1 202 ? -9.565 -2.399 -7.933 1.00 87.12 202 LYS A O 1
ATOM 1604 N N . SER A 1 203 ? -10.465 -4.428 -8.252 1.00 89.44 203 SER A N 1
ATOM 1605 C CA . SER A 1 203 ? -10.153 -4.879 -6.894 1.00 89.44 203 SER A CA 1
ATOM 1606 C C . SER A 1 203 ? -8.641 -4.896 -6.669 1.00 89.44 203 SER A C 1
ATOM 1608 O O . SER A 1 203 ? -7.919 -5.608 -7.366 1.00 89.44 203 SER A O 1
ATOM 1610 N N . VAL A 1 204 ? -8.169 -4.181 -5.644 1.00 91.06 204 VAL A N 1
ATOM 1611 C CA . VAL A 1 204 ? -6.753 -4.194 -5.252 1.00 91.06 204 VAL A CA 1
ATOM 1612 C C . VAL A 1 204 ? -6.305 -5.621 -4.950 1.00 91.06 204 VAL A C 1
ATOM 1614 O O . VAL A 1 204 ? -5.343 -6.104 -5.539 1.00 91.06 204 VAL A O 1
ATOM 1617 N N . ALA A 1 205 ? -7.043 -6.326 -4.093 1.00 89.62 205 ALA A N 1
ATOM 1618 C CA . ALA A 1 205 ? -6.614 -7.632 -3.610 1.00 89.62 205 ALA A CA 1
ATOM 1619 C C . ALA A 1 205 ? -6.907 -8.796 -4.574 1.00 89.62 205 ALA A C 1
ATOM 1621 O O . ALA A 1 205 ? -6.182 -9.785 -4.556 1.00 89.62 205 ALA A O 1
ATOM 1622 N N . LYS A 1 206 ? -7.961 -8.716 -5.402 1.00 88.06 206 LYS A N 1
ATOM 1623 C CA . LYS A 1 206 ? -8.354 -9.825 -6.299 1.00 88.06 206 LYS A CA 1
ATOM 1624 C C . LYS A 1 206 ? -7.887 -9.676 -7.736 1.00 88.06 206 LYS A C 1
ATOM 1626 O O . LYS A 1 206 ? -7.828 -10.676 -8.442 1.00 88.06 206 LYS A O 1
ATOM 1631 N N . GLU A 1 207 ? -7.608 -8.456 -8.179 1.00 90.62 207 GLU A N 1
ATOM 1632 C CA . GLU A 1 207 ? -7.257 -8.191 -9.573 1.00 90.62 207 GLU A CA 1
ATOM 1633 C C . GLU A 1 207 ? -5.885 -7.545 -9.683 1.00 90.62 207 GLU A C 1
ATOM 1635 O O . GLU A 1 207 ? -5.024 -8.087 -10.365 1.00 90.62 207 GLU A O 1
ATOM 1640 N N . LEU A 1 208 ? -5.657 -6.414 -9.011 1.00 93.38 208 LEU A N 1
ATOM 1641 C CA . LEU A 1 208 ? -4.441 -5.626 -9.205 1.00 93.38 208 LEU A CA 1
ATOM 1642 C C . LEU A 1 208 ? -3.194 -6.322 -8.666 1.00 93.38 208 LEU A C 1
ATOM 1644 O O . LEU A 1 208 ? -2.252 -6.508 -9.426 1.00 93.38 208 LEU A O 1
ATOM 1648 N N . VAL A 1 209 ? -3.190 -6.734 -7.394 1.00 93.81 209 VAL A N 1
ATOM 1649 C CA . VAL A 1 209 ? -2.031 -7.404 -6.779 1.00 93.81 209 VAL A CA 1
ATOM 1650 C C . VAL A 1 209 ? -1.706 -8.732 -7.483 1.00 93.81 209 VAL A C 1
ATOM 1652 O O . VAL A 1 209 ? -0.551 -8.897 -7.877 1.00 93.81 209 VAL A O 1
ATOM 1655 N N . PRO A 1 210 ? -2.672 -9.641 -7.750 1.00 92.38 210 PRO A N 1
ATOM 1656 C CA . PRO A 1 210 ? -2.387 -10.870 -8.495 1.00 92.38 210 PRO A CA 1
ATOM 1657 C C . PRO A 1 210 ? -1.902 -10.610 -9.926 1.00 92.38 210 PRO A C 1
ATOM 1659 O O . PRO A 1 210 ? -0.921 -11.204 -10.358 1.00 92.38 210 PRO A O 1
ATOM 1662 N N . ARG A 1 211 ? -2.523 -9.670 -10.655 1.00 93.62 211 ARG A N 1
ATOM 1663 C CA . ARG A 1 211 ? -2.068 -9.303 -12.005 1.00 93.62 211 ARG A CA 1
ATOM 1664 C C . ARG A 1 211 ? -0.651 -8.732 -11.979 1.00 93.62 211 ARG A C 1
ATOM 1666 O O . ARG A 1 211 ? 0.148 -9.072 -12.844 1.00 93.62 211 ARG A O 1
ATOM 1673 N N . PHE A 1 212 ? -0.352 -7.853 -11.024 1.00 95.00 212 PHE A N 1
ATOM 1674 C CA . PHE A 1 212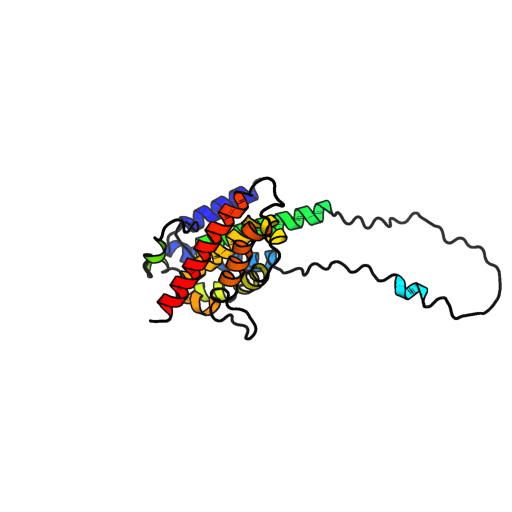 ? 0.970 -7.252 -10.868 1.00 95.00 212 PHE A CA 1
ATOM 1675 C C . PHE A 1 212 ? 2.025 -8.324 -10.582 1.00 95.00 212 PHE A C 1
ATOM 1677 O O . PHE A 1 212 ? 3.059 -8.359 -11.246 1.00 95.00 212 PHE A O 1
ATOM 1684 N N . ARG A 1 213 ? 1.724 -9.255 -9.670 1.00 94.31 213 ARG A N 1
ATOM 1685 C CA . ARG A 1 213 ? 2.536 -10.450 -9.413 1.00 94.31 213 ARG A CA 1
ATOM 1686 C C . ARG A 1 213 ? 2.804 -11.237 -10.695 1.00 94.31 213 ARG A C 1
ATOM 1688 O O . ARG A 1 213 ? 3.962 -11.458 -11.024 1.00 94.31 213 ARG A O 1
ATOM 1695 N N . ASP A 1 214 ? 1.768 -11.596 -11.449 1.00 92.94 214 ASP A N 1
ATOM 1696 C CA . ASP A 1 214 ? 1.915 -12.407 -12.665 1.00 92.94 214 ASP A CA 1
ATOM 1697 C C . ASP A 1 214 ? 2.764 -11.704 -13.745 1.00 92.94 214 ASP A C 1
ATOM 1699 O O . ASP A 1 214 ? 3.568 -12.339 -14.434 1.00 92.94 214 ASP A O 1
ATOM 1703 N N . ILE A 1 215 ? 2.625 -10.378 -13.879 1.00 91.88 215 ILE A N 1
ATOM 1704 C CA . ILE A 1 215 ? 3.465 -9.562 -14.770 1.00 91.88 215 ILE A CA 1
ATOM 1705 C C . ILE A 1 215 ? 4.935 -9.660 -14.344 1.00 91.88 215 ILE A C 1
ATOM 1707 O O . ILE A 1 215 ? 5.803 -9.926 -15.180 1.00 91.88 215 ILE A O 1
ATOM 1711 N N . MET A 1 216 ? 5.216 -9.502 -13.052 1.00 91.31 216 MET A N 1
ATOM 1712 C CA . MET A 1 216 ? 6.576 -9.530 -12.513 1.00 91.31 216 MET A CA 1
ATOM 1713 C C . MET A 1 216 ? 7.195 -10.939 -12.549 1.00 91.31 216 MET A C 1
ATOM 1715 O O . MET A 1 216 ? 8.360 -11.079 -12.923 1.00 91.31 216 MET A O 1
ATOM 1719 N N . ASP A 1 217 ? 6.412 -11.991 -12.305 1.00 89.69 217 ASP A N 1
ATOM 1720 C CA . ASP A 1 217 ? 6.826 -13.400 -12.420 1.00 89.69 217 ASP A CA 1
ATOM 1721 C C . ASP A 1 217 ? 7.213 -13.793 -13.854 1.00 89.69 217 ASP A C 1
ATOM 1723 O O . ASP A 1 217 ? 8.045 -14.679 -14.081 1.00 89.69 217 ASP A O 1
ATOM 1727 N N . SER A 1 218 ? 6.626 -13.135 -14.856 1.00 86.69 218 SER A N 1
ATOM 1728 C CA . SER A 1 218 ? 6.950 -13.381 -16.263 1.00 86.69 218 SER A CA 1
ATOM 1729 C C . SER A 1 218 ? 8.313 -12.803 -16.677 1.00 86.69 218 SER A C 1
ATOM 1731 O O . SER A 1 218 ? 8.917 -13.251 -17.661 1.00 86.69 218 SER A O 1
ATOM 1733 N N . TYR A 1 219 ? 8.840 -11.832 -15.924 1.00 80.75 219 TYR A N 1
ATOM 1734 C CA . TYR A 1 219 ? 10.037 -11.081 -16.296 1.00 80.75 219 TYR A CA 1
ATOM 1735 C C . TYR A 1 219 ? 11.317 -11.928 -16.378 1.00 80.75 219 TYR A C 1
ATOM 1737 O O . TYR A 1 219 ? 11.995 -11.859 -17.413 1.00 80.75 219 TYR A O 1
ATOM 1745 N N . PRO A 1 220 ? 11.650 -12.785 -15.384 1.00 77.19 220 PRO A N 1
ATOM 1746 C CA . PRO A 1 220 ? 12.843 -13.624 -15.453 1.00 77.19 220 PRO A CA 1
ATOM 1747 C C . PRO A 1 220 ? 12.862 -14.527 -16.687 1.00 77.19 220 PRO A C 1
ATOM 1749 O O . PRO A 1 220 ? 13.934 -14.897 -17.153 1.00 77.19 220 PRO A O 1
ATOM 1752 N N . ASN A 1 221 ? 11.695 -14.888 -17.229 1.00 72.94 221 ASN A N 1
ATOM 1753 C CA . ASN A 1 221 ? 11.587 -15.706 -18.433 1.00 72.94 221 ASN A CA 1
ATOM 1754 C C . ASN A 1 221 ? 11.710 -14.880 -19.719 1.00 72.94 221 ASN A C 1
ATOM 1756 O O . ASN A 1 221 ? 12.334 -15.345 -20.670 1.00 72.94 221 ASN A O 1
ATOM 1760 N N . SER A 1 222 ? 11.183 -13.655 -19.731 1.00 68.12 222 SER A N 1
ATOM 1761 C CA . SER A 1 222 ? 11.201 -12.756 -20.895 1.00 68.12 222 SER A CA 1
ATOM 1762 C C . SER A 1 222 ? 12.605 -12.260 -21.270 1.00 68.12 222 SER A C 1
ATOM 1764 O O . SER A 1 222 ? 12.867 -11.981 -22.437 1.00 68.12 222 SER A O 1
ATOM 1766 N N . PHE A 1 223 ? 13.532 -12.199 -20.307 1.00 63.53 223 PHE A N 1
ATOM 1767 C CA . PHE A 1 223 ? 14.908 -11.720 -20.521 1.00 63.53 223 PHE A CA 1
ATOM 1768 C C . PHE A 1 223 ? 15.985 -12.814 -20.453 1.00 63.53 223 PHE A C 1
ATOM 1770 O O . PHE A 1 223 ? 17.178 -12.502 -20.551 1.00 63.53 223 PHE A O 1
ATOM 1777 N N . LYS A 1 224 ? 15.596 -14.097 -20.353 1.00 59.06 224 LYS A N 1
ATOM 1778 C CA . LYS A 1 224 ? 16.518 -15.242 -20.478 1.00 59.06 224 LYS A CA 1
ATOM 1779 C C . LYS A 1 224 ? 17.231 -15.179 -21.835 1.00 59.06 224 LYS A C 1
ATOM 1781 O O . LYS A 1 224 ? 16.658 -15.524 -22.862 1.00 59.06 224 LYS A O 1
ATOM 1786 N N . GLY A 1 225 ? 18.480 -14.711 -21.830 1.00 59.06 225 GLY A N 1
ATOM 1787 C CA . GLY A 1 225 ? 19.342 -14.596 -23.013 1.00 59.06 225 GLY A CA 1
ATOM 1788 C C . GLY A 1 225 ? 19.717 -13.170 -23.438 1.00 59.06 225 GLY A C 1
ATOM 1789 O O . GLY A 1 225 ? 20.635 -13.029 -24.238 1.00 59.06 225 GLY A O 1
ATOM 1790 N N . HIS A 1 226 ? 19.074 -12.127 -22.896 1.00 62.09 226 HIS A N 1
ATOM 1791 C CA . HIS A 1 226 ? 19.397 -10.721 -23.215 1.00 62.09 226 HIS A CA 1
ATOM 1792 C C . HIS A 1 226 ? 20.207 -10.014 -22.116 1.00 62.09 226 HIS A C 1
ATOM 1794 O O . HIS A 1 226 ? 20.886 -9.030 -22.396 1.00 62.09 226 HIS A O 1
ATOM 1800 N N . MET A 1 227 ? 20.169 -10.522 -20.881 1.00 57.22 227 MET A N 1
ATOM 1801 C CA . MET A 1 227 ? 20.945 -10.001 -19.752 1.00 57.22 227 MET A CA 1
ATOM 1802 C C . MET A 1 227 ? 22.100 -10.948 -19.412 1.00 57.22 227 MET A C 1
ATOM 1804 O O . MET A 1 227 ? 21.896 -12.152 -19.262 1.00 57.22 227 MET A O 1
ATOM 1808 N N . GLY A 1 228 ? 23.313 -10.400 -19.281 1.00 61.47 228 GLY A N 1
ATOM 1809 C CA . GLY A 1 228 ? 24.518 -11.170 -18.945 1.00 61.47 228 GLY A CA 1
ATOM 1810 C C . GLY A 1 228 ? 24.494 -11.781 -17.537 1.00 61.47 228 GLY A C 1
ATOM 1811 O O . GLY A 1 228 ? 25.108 -12.821 -17.315 1.00 61.47 228 GLY A O 1
ATOM 1812 N N . SER A 1 229 ? 23.750 -11.178 -16.602 1.00 58.69 229 SER A N 1
ATOM 1813 C CA . SER A 1 229 ? 23.527 -11.679 -15.240 1.00 58.69 229 SER A CA 1
ATOM 1814 C C . SER A 1 229 ? 22.110 -11.344 -14.754 1.00 58.69 229 SER A C 1
ATOM 1816 O O . SER A 1 229 ? 21.610 -10.268 -15.089 1.00 58.69 229 SER A O 1
ATOM 1818 N N . PRO A 1 230 ? 21.459 -12.213 -13.959 1.00 65.94 230 PRO A N 1
ATOM 1819 C CA . PRO A 1 230 ? 20.179 -11.892 -13.332 1.00 65.94 230 PRO A CA 1
ATOM 1820 C C . PRO A 1 230 ? 20.328 -10.717 -12.355 1.00 65.94 230 PRO A C 1
ATOM 1822 O O . PRO A 1 230 ? 21.270 -10.681 -11.564 1.00 65.94 230 PRO A O 1
ATOM 1825 N N . ASP A 1 231 ? 19.397 -9.763 -12.403 1.00 81.06 231 ASP A N 1
ATOM 1826 C CA . ASP A 1 231 ? 19.314 -8.681 -11.420 1.00 81.06 231 ASP A CA 1
ATOM 1827 C C . ASP A 1 231 ? 18.784 -9.242 -10.093 1.00 81.06 231 ASP A C 1
ATOM 1829 O O . ASP A 1 231 ? 17.587 -9.481 -9.929 1.00 81.06 231 ASP A O 1
ATOM 1833 N N . PHE A 1 232 ? 19.694 -9.490 -9.150 1.00 84.31 232 PHE A N 1
ATOM 1834 C CA . PHE A 1 232 ? 19.359 -10.053 -7.843 1.00 84.31 232 PHE A CA 1
ATOM 1835 C C . PHE A 1 232 ? 18.381 -9.180 -7.053 1.00 84.31 232 PHE A C 1
ATOM 1837 O O . PHE A 1 232 ? 17.528 -9.732 -6.362 1.00 84.31 232 PHE A O 1
ATOM 1844 N N . ARG A 1 233 ? 18.442 -7.846 -7.196 1.00 85.88 233 ARG A N 1
ATOM 1845 C CA . ARG A 1 233 ? 17.506 -6.945 -6.507 1.00 85.88 233 ARG A CA 1
ATOM 1846 C C . ARG A 1 233 ? 16.091 -7.197 -6.999 1.00 85.88 233 ARG A C 1
ATOM 1848 O O . ARG A 1 233 ? 15.170 -7.324 -6.198 1.00 85.88 233 ARG A O 1
ATOM 1855 N N . LEU A 1 234 ? 15.927 -7.288 -8.316 1.00 86.75 234 LEU A N 1
ATOM 1856 C CA . LEU A 1 234 ? 14.629 -7.514 -8.938 1.00 86.75 234 LEU A CA 1
ATOM 1857 C C . LEU A 1 234 ? 14.087 -8.913 -8.634 1.00 86.75 234 LEU A C 1
ATOM 1859 O O . LEU A 1 234 ? 12.901 -9.060 -8.361 1.00 86.75 234 LEU A O 1
ATOM 1863 N N . VAL A 1 235 ? 14.950 -9.930 -8.608 1.00 87.75 235 VAL A N 1
ATOM 1864 C CA . VAL A 1 235 ? 14.564 -11.288 -8.195 1.00 87.75 235 VAL A CA 1
ATOM 1865 C C . VAL A 1 235 ? 14.099 -11.320 -6.735 1.00 87.75 235 VAL A C 1
ATOM 1867 O O . VAL A 1 235 ? 13.084 -11.948 -6.438 1.00 87.75 235 VAL A O 1
ATOM 1870 N N . ASP A 1 236 ? 14.799 -10.639 -5.826 1.00 88.88 236 ASP A N 1
ATOM 1871 C CA . ASP A 1 236 ? 14.385 -10.544 -4.421 1.00 88.88 236 ASP A CA 1
ATOM 1872 C C . ASP A 1 236 ? 13.075 -9.771 -4.264 1.00 88.88 236 ASP A C 1
ATOM 1874 O O . ASP A 1 236 ? 12.212 -10.169 -3.484 1.00 88.88 236 ASP A O 1
ATOM 1878 N N . PHE A 1 237 ? 12.882 -8.713 -5.050 1.00 91.12 237 PHE A N 1
ATOM 1879 C CA . PHE A 1 237 ? 11.621 -7.985 -5.086 1.00 91.12 237 PHE A CA 1
ATOM 1880 C C . PHE A 1 237 ? 10.462 -8.856 -5.579 1.00 91.12 237 PHE A C 1
ATOM 1882 O O . PHE A 1 237 ? 9.427 -8.887 -4.922 1.00 91.12 237 PHE A O 1
ATOM 1889 N N . ILE A 1 238 ? 10.643 -9.636 -6.652 1.00 90.88 238 ILE A N 1
ATOM 1890 C CA . ILE A 1 238 ? 9.629 -10.587 -7.146 1.00 90.88 238 ILE A CA 1
ATOM 1891 C C . ILE A 1 238 ? 9.203 -11.561 -6.036 1.00 90.88 238 ILE A C 1
ATOM 1893 O O . ILE A 1 238 ? 8.011 -11.722 -5.784 1.00 90.88 238 ILE A O 1
ATOM 1897 N N . ARG A 1 239 ? 10.164 -12.118 -5.283 1.00 89.56 239 ARG A N 1
ATOM 1898 C CA . ARG A 1 239 ? 9.868 -12.996 -4.133 1.00 89.56 239 ARG A CA 1
ATOM 1899 C C . ARG A 1 239 ? 9.047 -12.301 -3.043 1.00 89.56 239 ARG A C 1
ATOM 1901 O O . ARG A 1 239 ? 8.221 -12.941 -2.399 1.00 89.56 239 ARG A O 1
ATOM 1908 N N . ARG A 1 240 ? 9.268 -11.003 -2.810 1.00 89.44 240 ARG A N 1
ATOM 1909 C CA . ARG A 1 240 ? 8.458 -10.219 -1.861 1.00 89.44 240 ARG A CA 1
ATOM 1910 C C . ARG A 1 240 ? 7.038 -9.997 -2.384 1.00 89.44 240 ARG A C 1
ATOM 1912 O O . ARG A 1 240 ? 6.092 -10.133 -1.613 1.00 89.44 240 ARG A O 1
ATOM 1919 N N . ILE A 1 241 ? 6.866 -9.731 -3.684 1.00 90.50 241 ILE A N 1
ATOM 1920 C CA . ILE A 1 241 ? 5.536 -9.574 -4.304 1.00 90.50 241 ILE A CA 1
ATOM 1921 C C . ILE A 1 241 ? 4.690 -10.835 -4.111 1.00 90.50 241 ILE A C 1
ATOM 1923 O O . ILE A 1 241 ? 3.526 -10.725 -3.721 1.00 90.50 241 ILE A O 1
ATOM 1927 N N . ASP A 1 242 ? 5.274 -12.016 -4.342 1.00 88.38 242 ASP A N 1
ATOM 1928 C CA . ASP A 1 242 ? 4.613 -13.300 -4.085 1.00 88.38 242 ASP A CA 1
ATOM 1929 C C . ASP A 1 242 ? 4.019 -13.343 -2.676 1.00 88.38 242 ASP A C 1
ATOM 1931 O O . ASP A 1 242 ? 2.846 -13.676 -2.487 1.00 88.38 242 ASP A O 1
ATOM 1935 N N . ARG A 1 243 ? 4.808 -12.912 -1.689 1.00 86.69 243 ARG A N 1
ATOM 1936 C CA . ARG A 1 243 ? 4.407 -12.907 -0.288 1.00 86.69 243 ARG A CA 1
ATOM 1937 C C . ARG A 1 243 ? 3.275 -11.926 0.002 1.00 86.69 243 ARG A C 1
ATOM 1939 O O . ARG A 1 243 ? 2.285 -12.308 0.625 1.00 86.69 243 ARG A O 1
ATOM 1946 N N . TYR A 1 244 ? 3.376 -10.683 -0.465 1.00 88.81 244 TYR A N 1
ATOM 1947 C CA . TYR A 1 244 ? 2.308 -9.693 -0.273 1.00 88.81 244 TYR A CA 1
ATOM 1948 C C . TYR A 1 244 ? 1.000 -10.129 -0.957 1.00 88.81 244 TYR A C 1
ATOM 1950 O O . TYR A 1 244 ? -0.095 -9.903 -0.430 1.00 88.81 244 TYR A O 1
ATOM 1958 N N . SER A 1 245 ? 1.105 -10.807 -2.105 1.00 88.25 245 SER A N 1
ATOM 1959 C CA . SER A 1 245 ? -0.035 -11.387 -2.816 1.00 88.25 245 SER A CA 1
ATOM 1960 C C . SER A 1 245 ? -0.679 -12.543 -2.045 1.00 88.25 245 SER A C 1
ATOM 1962 O O . SER A 1 245 ? -1.910 -12.615 -1.977 1.00 88.25 245 SER A O 1
ATOM 1964 N N . GLU A 1 246 ? 0.115 -13.418 -1.419 1.00 85.62 246 GLU A N 1
ATOM 1965 C CA . GLU A 1 246 ? -0.392 -14.468 -0.524 1.00 85.62 246 GLU A CA 1
ATOM 1966 C C . GLU A 1 246 ? -1.139 -13.884 0.676 1.00 85.62 246 GLU A C 1
ATOM 1968 O O . GLU A 1 246 ? -2.264 -14.308 0.945 1.00 85.62 246 GLU A O 1
ATOM 1973 N N . VAL A 1 247 ? -0.553 -12.896 1.366 1.00 83.31 247 VAL A N 1
ATOM 1974 C CA . VAL A 1 247 ? -1.174 -12.208 2.515 1.00 83.31 247 VAL A CA 1
ATOM 1975 C C . VAL A 1 247 ? -2.538 -11.649 2.109 1.00 83.31 247 VAL A C 1
ATOM 1977 O O . VAL A 1 247 ? -3.558 -11.941 2.739 1.00 83.31 247 VAL A O 1
ATOM 1980 N N . SER A 1 248 ? -2.558 -10.898 1.006 1.00 82.19 248 SER A N 1
ATOM 1981 C CA . SER A 1 248 ? -3.764 -10.250 0.488 1.00 82.19 248 SER A CA 1
ATOM 1982 C C . SER A 1 248 ? -4.831 -11.275 0.100 1.00 82.19 248 SER A C 1
ATOM 1984 O O . SER A 1 248 ? -5.999 -11.128 0.454 1.00 82.19 248 SER A O 1
ATOM 1986 N N . SER A 1 249 ? -4.440 -12.358 -0.574 1.00 79.31 249 SER A N 1
ATOM 1987 C CA . SER A 1 249 ? -5.369 -13.404 -1.009 1.00 79.31 249 SER A CA 1
ATOM 1988 C C . SER A 1 249 ? -5.925 -14.193 0.176 1.00 79.31 249 SER A C 1
ATOM 1990 O O . SER A 1 249 ? -7.142 -14.300 0.338 1.00 79.31 249 SER A O 1
ATOM 1992 N N . HIS A 1 250 ? -5.053 -14.720 1.038 1.00 74.81 250 HIS A N 1
ATOM 1993 C CA . HIS A 1 250 ? -5.432 -15.578 2.159 1.00 74.81 250 HIS A CA 1
ATOM 1994 C C . HIS A 1 250 ? -6.421 -14.882 3.103 1.00 74.81 250 HIS A C 1
ATOM 1996 O O . HIS A 1 250 ? -7.419 -15.477 3.515 1.00 74.81 250 HIS A O 1
ATOM 2002 N N . LEU A 1 251 ? -6.192 -13.603 3.404 1.00 68.12 251 LEU A N 1
ATOM 2003 C CA . LEU A 1 251 ? -7.021 -12.850 4.346 1.00 68.12 251 LEU A CA 1
ATOM 2004 C C . LEU A 1 251 ? -8.348 -12.399 3.729 1.00 68.12 251 LEU A C 1
ATOM 2006 O O . LEU A 1 251 ? -9.373 -12.422 4.411 1.00 68.12 251 LEU A O 1
ATOM 2010 N N . VAL A 1 252 ? -8.370 -12.121 2.423 1.00 67.38 252 VAL A N 1
ATOM 2011 C CA . VAL A 1 252 ? -9.612 -11.882 1.673 1.00 67.38 252 VAL A CA 1
ATOM 2012 C C . VAL A 1 252 ? -10.492 -13.132 1.597 1.00 67.38 252 VAL A C 1
ATOM 2014 O O . VAL A 1 252 ? -11.719 -13.014 1.612 1.00 67.38 252 VAL A O 1
ATOM 2017 N N . PHE A 1 253 ? -9.902 -14.328 1.502 1.00 62.59 253 PHE A N 1
ATOM 2018 C CA . PHE A 1 253 ? -10.659 -15.582 1.443 1.00 62.59 253 PHE A CA 1
ATOM 2019 C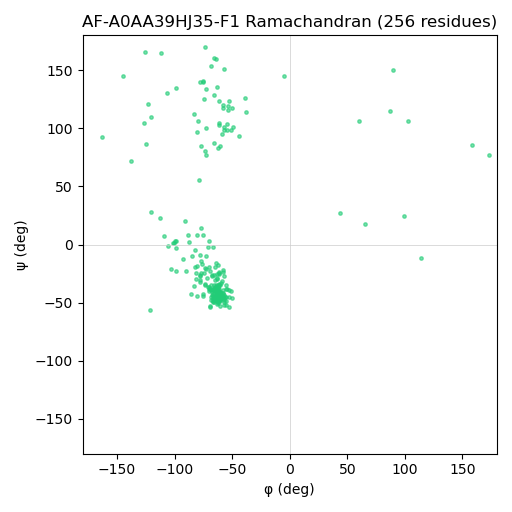 C . PHE A 1 253 ? -11.131 -16.060 2.820 1.00 62.59 253 PHE A C 1
ATOM 2021 O O . PHE A 1 253 ? -12.298 -16.431 2.950 1.00 62.59 253 PHE A O 1
ATOM 2028 N N . LYS A 1 254 ? -10.274 -16.012 3.849 1.00 61.94 254 LYS A N 1
ATOM 2029 C CA . LYS A 1 254 ? -10.615 -16.466 5.208 1.00 61.94 254 LYS A CA 1
ATOM 2030 C C . LYS A 1 254 ? -11.744 -15.632 5.826 1.00 61.94 254 LYS A C 1
ATOM 2032 O O . LYS A 1 254 ? -12.674 -16.197 6.383 1.00 61.94 254 LYS A O 1
ATOM 2037 N N . LYS A 1 255 ? -11.724 -14.307 5.639 1.00 59.59 255 LYS A N 1
ATOM 2038 C CA . LYS A 1 255 ? -12.690 -13.370 6.248 1.00 59.59 255 LYS A CA 1
ATOM 2039 C C . LYS A 1 255 ? -13.970 -13.141 5.426 1.00 59.59 255 LYS A C 1
ATOM 2041 O O . LYS A 1 255 ? -14.760 -12.263 5.745 1.00 59.59 255 LYS A O 1
ATOM 2046 N N . ARG A 1 256 ? -14.186 -13.904 4.342 1.00 49.72 256 ARG A N 1
ATOM 2047 C CA . ARG A 1 256 ? -15.467 -13.940 3.597 1.00 49.72 256 ARG A CA 1
ATOM 2048 C C . ARG A 1 256 ? -16.399 -15.058 4.082 1.00 49.72 256 ARG A C 1
ATOM 2050 O O . ARG A 1 256 ? -17.544 -15.118 3.643 1.00 49.72 256 ARG A O 1
ATOM 2057 N N . LEU A 1 257 ? -15.876 -15.977 4.892 1.00 40.38 257 LEU A N 1
ATOM 2058 C CA . LEU A 1 257 ? -16.573 -17.170 5.379 1.00 40.38 257 LEU A CA 1
ATOM 2059 C C . LEU A 1 257 ? -17.076 -17.027 6.826 1.00 40.38 257 LEU A C 1
ATOM 2061 O O . LEU A 1 257 ? -17.686 -17.964 7.336 1.00 40.38 257 LEU A O 1
ATOM 2065 N N . GLU A 1 258 ? -16.857 -15.867 7.443 1.00 37.78 258 GLU A N 1
ATOM 2066 C CA . GLU A 1 258 ? -17.394 -15.444 8.744 1.00 37.78 258 GLU A CA 1
ATOM 2067 C C . GLU A 1 258 ? -18.353 -14.265 8.529 1.00 37.78 258 GLU A C 1
ATOM 2069 O O . GLU A 1 258 ? -19.408 -14.241 9.201 1.00 37.78 258 GLU A O 1
#

Organism: NCBI:txid289476

Nearest PDB structures (foldseek):
  8e2h-assembly1_A  TM=8.364E-01  e=8.263E-06  Homo sapiens
  8e2i-assembly1_A  TM=8.391E-01  e=2.146E-05  Homo sapiens
  8ffo-assembly1_A  TM=2.204E-01  e=3.997E+00  Oryctolagus cuniculus
  8ffn-assembly1_D  TM=2.558E-01  e=9.480E+00  Oryctolagus cuniculus

Secondary structure (DSSP, 8-state):
-HHHHHHHHHHHHHHH--HHHHHHHHHTTHHHHHHHHHHHHT------------TTHHHHTTSS----------------S-------HHHHHHHHHHHHHHHHHHHHHHHHHH-SS-TT--SGGGGT--GGGGTT--HHHHHHHHHSTHHHHHHHHHT---HHHHHHSHHHHH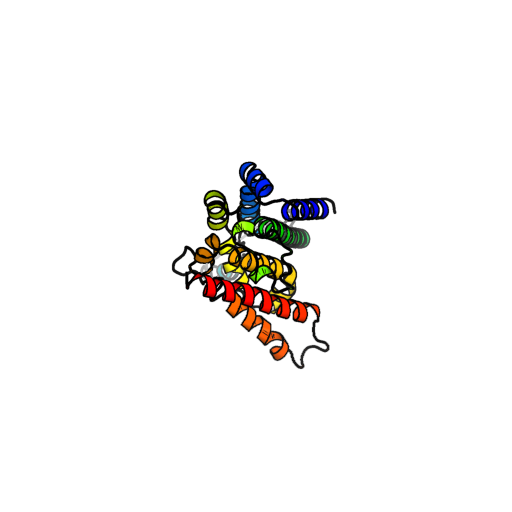HHHHHHHHHHHSTTTHHHHHS-SSTTPPPIIIIIHHHHHHHHHHHHHHTTTT-SS--HHHHHHHHHHHHHHHHHHHHHHHTT--

Radius of gyration: 25.1 Å; Cα contacts (8 Å, |Δi|>4): 216; chains: 1; bounding box: 43×67×78 Å

Sequence (258 aa):
MGIKRVLNEITGLINDSTPEEKLHLHDRRVLVLLCDLIAECGSFQKQTVVQQPQENDRRRRRRNSGGQSAIGQKGVGYGHGSTRSRWDIERAVEERLAREEHLIWVLNALTAFIFCANPDFHDTDFIQLSDSAFSHMTPPVVKVVTESAIVALLEYHLNNDSVFDVSEHMELYQALLETAAAMSCVPELVPYLVKPPRPDSKSVAKELVPRFRDIMDSYPNSFKGHMGSPDFRLVDFIRRIDRYSEVSSHLVFKKRLE

Foldseek 3Di:
DPPVVVLVVLLVVLLQDALVVLLVCVVVVVLLVLLVLLCVLLVDPPPPPVPDPPPVVVVVVPPDDDDDDDDDDDDPDDDDDDPPPVPVVVVVVVVNVVSLVSNLSSLSSLLSSLQSDDLLLPDPVLVVDDLVRRVSCDPVNLVSVLPGCLLVSLQVVLVDLPVVVCVVSVSSVLSNLSSLLSLLSNLSSLVCQQCPPDNPGDRSLPPRLVVSLVSLVCVVVVCVPVDPDDDVVSVVSSVSSVSSNCSSHVSNVVSVVD

Solvent-accessible surface area (backbone atoms only — not comparable to full-atom values): 15197 Å² total; per-residue (Å²): 122,65,66,65,53,53,50,51,51,48,30,48,53,43,33,73,39,50,49,71,54,47,43,53,40,44,77,70,40,48,57,58,50,43,39,51,50,44,40,65,52,59,55,77,71,69,77,71,70,70,70,70,77,71,71,69,65,67,66,69,73,71,78,81,79,91,81,89,86,83,89,78,96,70,83,79,79,80,80,90,69,89,79,72,78,73,75,54,61,66,58,53,49,52,55,49,53,54,37,51,53,51,38,33,52,45,37,46,36,50,27,22,60,68,28,66,60,78,75,76,65,84,58,75,61,76,79,68,60,52,75,75,74,46,66,44,64,37,72,70,52,47,46,57,59,71,74,30,48,58,66,61,50,49,51,59,59,43,64,59,82,54,64,67,63,46,68,76,40,46,71,49,55,47,32,52,42,40,32,52,26,36,41,31,69,40,76,88,45,34,59,53,34,57,52,35,96,47,96,87,53,69,19,44,46,76,43,30,44,51,51,39,40,55,56,53,67,45,44,74,67,76,43,70,85,79,54,99,63,85,60,62,70,58,53,54,47,46,58,49,43,53,48,38,39,48,48,21,41,55,41,58,57,62,68,70,78,114